Protein AF-A0A917SJB6-F1 (afdb_monomer_lite)

Sequence (257 aa):
MKVVDSTPQKMIYQAVCPAGSGGCHKLGPVQMNTLRRQLTTYVRSRSSSSTTAAYYILDDYVPGLATVLASAYNTIREADPHRATVCALALPVVQINADQTQVTGAITKFRRALRNYSPSWCNAVMIYAYARSSRTPETRGEYDWRMSTTLSKAVSALRARGWSPTRSPLIGVPQAFGYWPRLPSAGSPGPGQYRSAPTESELADQITAYCKAGAVSIVGYAWNDQSSGHVSELYNTEALRKGFTTGVRDCRTSYWG

pLDDT: mean 87.68, std 12.51, range [40.88, 98.44]

Radius of gyration: 18.44 Å; chains: 1; bounding box: 45×47×45 Å

Organism: NCBI:txid1716077

Secondary structure (DSSP, 8-state):
--EEE-HHHHHHHHHHS-TTSSS--PPPHHHHHHHHHHHHHHHHHHTT-TTEEEEE------TT-HHHHHHHHHHHHHH-SSSEEEEEEEEEEPBTT--HHHHHHHHHHHHHHHTT--GGG-SEEEEEEEEPPBSSPPPTT-B-TT-TTHHHHHHHHHHTTT--TTTS-EEEE-----EEEEPPPTT---PPEEEPPPPHHHHHHHHHHHHHTTEEEE---------SS----TT-SHHHHHHHHHHHHHHHHHT--

Foldseek 3Di:
DADADCVLQVLLCCLQAPPPPVGGHDDDPVSLVVSLVVLLVVLLVCLPPPRYQAYEHHEDLPPPCQVSLQSSLVSNCVNHVPHFYEYEFEAEFAFPPDDPVRLVVRLVRRLSSCVSDALVRGQAYEYAYFHDKDLDADDARRTPLLCVPNLVSSLVSCVVRVDDCVRYNYEYEYALFWPDFFDAAPPDDDGTITGDGHFLQSLLSNLLSCLVSRHQYYDYDFDDDPTDDPRVTGNPDPRSVNSNVNSVVCSVVPRND

Structure (mmCIF, N/CA/C/O backbone):
data_AF-A0A917SJB6-F1
#
_entry.id   AF-A0A917SJB6-F1
#
loop_
_atom_site.group_PDB
_atom_site.id
_atom_site.type_symbol
_atom_site.label_atom_id
_atom_site.label_alt_id
_atom_site.label_comp_id
_atom_site.label_asym_id
_atom_site.label_entity_id
_atom_site.label_seq_id
_atom_site.pdbx_PDB_ins_code
_atom_site.Cartn_x
_atom_site.Cartn_y
_atom_site.Cartn_z
_atom_site.occupancy
_atom_site.B_iso_or_equiv
_atom_site.auth_seq_id
_atom_site.auth_comp_id
_atom_site.auth_asym_id
_atom_site.auth_atom_id
_atom_site.pdbx_PDB_model_num
ATOM 1 N N . MET A 1 1 ? -19.734 0.225 -4.728 1.00 71.88 1 MET A N 1
ATOM 2 C CA . MET A 1 1 ? -18.270 0.051 -4.576 1.00 71.88 1 MET A CA 1
ATOM 3 C C . MET A 1 1 ? -17.886 0.380 -3.139 1.00 71.88 1 MET A C 1
ATOM 5 O O . MET A 1 1 ? -18.392 1.367 -2.618 1.00 71.88 1 MET A O 1
ATOM 9 N N . LYS A 1 2 ? -17.069 -0.455 -2.489 1.00 85.56 2 LYS A N 1
ATOM 10 C CA . LYS A 1 2 ? -16.516 -0.178 -1.153 1.00 85.56 2 LYS A CA 1
ATOM 11 C C . LYS A 1 2 ? -15.119 0.435 -1.305 1.00 85.56 2 LYS A C 1
ATOM 13 O O . LYS A 1 2 ? -14.421 0.075 -2.249 1.00 85.56 2 LYS A O 1
ATOM 18 N N . VAL A 1 3 ? -14.715 1.326 -0.402 1.00 86.94 3 VAL A N 1
ATOM 19 C CA . VAL A 1 3 ? -13.409 2.006 -0.444 1.00 86.94 3 VAL A CA 1
ATOM 20 C C . VAL A 1 3 ? -12.648 1.859 0.870 1.00 86.94 3 VAL A C 1
ATOM 22 O O . VAL A 1 3 ? -13.251 1.788 1.944 1.00 86.94 3 VAL A O 1
ATOM 25 N N . VAL A 1 4 ? -11.320 1.849 0.779 1.00 89.62 4 VAL A N 1
ATOM 26 C CA . VAL A 1 4 ? -10.434 2.110 1.918 1.00 89.62 4 VAL A CA 1
ATOM 27 C C . VAL A 1 4 ? -10.211 3.622 1.964 1.00 89.62 4 VAL A C 1
ATOM 29 O O . VAL A 1 4 ? -9.617 4.188 1.049 1.00 89.62 4 VAL A O 1
ATOM 32 N N . ASP A 1 5 ? -10.746 4.291 2.983 1.00 91.25 5 ASP A N 1
ATOM 33 C CA . ASP A 1 5 ? -10.719 5.752 3.078 1.00 91.25 5 ASP A CA 1
ATOM 34 C C . ASP A 1 5 ? -9.344 6.236 3.559 1.00 91.25 5 ASP A C 1
ATOM 36 O O . ASP A 1 5 ? -8.926 5.939 4.681 1.00 91.25 5 ASP A O 1
ATOM 40 N N . SER A 1 6 ? -8.646 6.981 2.698 1.00 90.50 6 SER A N 1
ATOM 41 C CA . SER A 1 6 ? -7.321 7.559 2.952 1.00 90.50 6 SER A CA 1
ATOM 42 C C . SER A 1 6 ? -7.360 8.938 3.609 1.00 90.50 6 SER A C 1
ATOM 44 O O . SER A 1 6 ? -6.316 9.532 3.866 1.00 90.50 6 SER A O 1
ATOM 46 N N . THR A 1 7 ? -8.538 9.479 3.913 1.00 92.06 7 THR A N 1
ATOM 47 C CA . THR A 1 7 ? -8.646 10.803 4.533 1.00 92.06 7 THR A CA 1
ATOM 48 C C . THR A 1 7 ? -7.992 10.860 5.920 1.00 92.06 7 THR A C 1
ATOM 50 O O . THR A 1 7 ? -7.239 11.808 6.149 1.00 92.06 7 THR A O 1
ATOM 53 N N . PRO A 1 8 ? -8.139 9.858 6.817 1.00 93.94 8 PRO A N 1
ATOM 54 C CA . PRO A 1 8 ? -7.384 9.829 8.072 1.00 93.94 8 PRO A CA 1
ATOM 55 C C . PRO A 1 8 ? -5.867 9.878 7.855 1.00 93.94 8 PRO A C 1
ATOM 57 O O . PRO A 1 8 ? -5.184 10.651 8.525 1.00 93.94 8 PRO A O 1
ATOM 60 N N . GLN A 1 9 ? -5.347 9.134 6.872 1.00 91.44 9 GLN A N 1
ATOM 61 C CA . GLN A 1 9 ? -3.940 9.204 6.468 1.00 91.44 9 GLN A CA 1
ATOM 62 C C . GLN A 1 9 ? -3.531 10.629 6.078 1.00 91.44 9 GLN A C 1
ATOM 64 O O . GLN A 1 9 ? -2.514 11.119 6.570 1.00 91.44 9 GLN A O 1
ATOM 69 N N . LYS A 1 10 ? -4.320 11.317 5.245 1.00 90.06 10 LYS A N 1
ATOM 70 C CA . LYS A 1 10 ? -4.031 12.702 4.836 1.00 90.06 10 LYS A CA 1
ATOM 71 C C . LYS A 1 10 ? -3.998 13.652 6.029 1.00 90.06 10 LYS A C 1
ATOM 73 O O . LYS A 1 10 ? -3.105 14.488 6.106 1.00 90.06 10 LYS A O 1
ATOM 78 N N . MET A 1 11 ? -4.924 13.500 6.974 1.00 93.75 11 MET A N 1
ATOM 79 C CA . MET A 1 11 ? -4.984 14.326 8.186 1.00 93.75 11 MET A CA 1
ATOM 80 C C . MET A 1 11 ? -3.757 14.111 9.080 1.00 93.75 11 MET A C 1
ATOM 82 O O . MET A 1 11 ? -3.160 15.075 9.557 1.00 93.75 11 MET A O 1
ATOM 86 N N . ILE A 1 12 ? -3.339 12.855 9.266 1.00 92.56 12 ILE A N 1
ATOM 87 C CA . ILE A 1 12 ? -2.126 12.512 10.024 1.00 92.56 12 ILE A CA 1
ATOM 88 C C . ILE A 1 12 ? -0.888 13.090 9.331 1.00 92.56 12 ILE A C 1
ATOM 90 O O . ILE A 1 12 ? -0.051 13.711 9.986 1.00 92.56 12 ILE A O 1
ATOM 94 N N . TYR A 1 13 ? -0.790 12.935 8.007 1.00 89.94 13 TYR A N 1
ATOM 95 C CA . TYR A 1 13 ? 0.316 13.479 7.225 1.00 89.94 13 TYR A CA 1
ATOM 96 C C . TYR A 1 13 ? 0.374 15.007 7.310 1.00 89.94 13 TYR A C 1
ATOM 98 O O . TYR A 1 13 ? 1.435 15.553 7.573 1.00 89.94 13 TYR A O 1
ATOM 106 N N . GLN A 1 14 ? -0.753 15.706 7.163 1.00 91.25 14 GLN A N 1
ATOM 107 C CA . GLN A 1 14 ? -0.817 17.168 7.274 1.00 91.25 14 GLN A CA 1
ATOM 108 C C . GLN A 1 14 ? -0.441 17.675 8.667 1.00 91.25 14 GLN A C 1
ATOM 110 O O . GLN A 1 14 ? 0.190 18.722 8.781 1.00 91.25 14 GLN A O 1
ATOM 115 N N . ALA A 1 15 ? -0.800 16.943 9.724 1.00 92.38 15 ALA A N 1
ATOM 116 C CA . ALA A 1 15 ? -0.396 17.303 11.077 1.00 92.38 15 ALA A CA 1
ATOM 117 C C . ALA A 1 15 ? 1.126 17.188 11.253 1.00 92.38 15 ALA A C 1
ATOM 119 O O . ALA A 1 15 ? 1.751 18.078 11.825 1.00 92.38 15 ALA A O 1
ATOM 120 N N . VAL A 1 16 ? 1.721 16.097 10.762 1.00 91.75 16 VAL A N 1
ATOM 121 C CA . VAL A 1 16 ? 3.145 15.779 10.963 1.00 91.75 16 VAL A CA 1
ATOM 122 C C . VAL A 1 16 ? 4.055 16.515 9.978 1.00 91.75 16 VAL A C 1
ATOM 124 O O . VAL A 1 16 ? 5.166 16.897 10.333 1.00 91.75 16 VAL A O 1
ATOM 127 N N . CYS A 1 17 ? 3.595 16.735 8.753 1.00 90.19 17 CYS A N 1
ATOM 128 C CA . CYS A 1 17 ? 4.320 17.348 7.643 1.00 90.19 17 CYS A CA 1
ATOM 129 C C . CYS A 1 17 ? 3.491 18.501 7.040 1.00 90.19 17 CYS A C 1
ATOM 131 O O . CYS A 1 17 ? 3.069 18.411 5.881 1.00 90.19 17 CYS A O 1
ATOM 133 N N . PRO A 1 18 ? 3.191 19.565 7.806 1.00 87.62 18 PRO A N 1
ATOM 134 C CA . PRO A 1 18 ? 2.384 20.665 7.303 1.00 87.62 18 PRO A CA 1
ATOM 135 C C . PRO A 1 18 ? 3.080 21.373 6.139 1.00 87.62 18 PRO A C 1
ATOM 137 O O . PRO A 1 18 ? 4.306 21.468 6.065 1.00 87.62 18 PRO A O 1
ATOM 140 N N . ALA A 1 19 ? 2.284 21.886 5.204 1.00 82.62 19 ALA A N 1
ATOM 141 C CA . ALA A 1 19 ? 2.816 22.631 4.072 1.00 82.62 19 ALA A CA 1
ATOM 142 C C . ALA A 1 19 ? 3.619 23.850 4.564 1.00 82.62 19 ALA A C 1
ATOM 144 O O . ALA A 1 19 ? 3.167 24.590 5.435 1.00 82.62 19 ALA A O 1
ATOM 145 N N . GLY A 1 20 ? 4.815 24.048 4.004 1.00 79.88 20 GLY A N 1
ATOM 146 C CA . GLY A 1 20 ? 5.673 25.192 4.323 1.00 79.88 20 GLY A CA 1
ATOM 147 C C . GLY A 1 20 ? 6.539 25.059 5.584 1.00 79.88 20 GLY A C 1
ATOM 148 O O . GLY A 1 20 ? 7.324 25.962 5.846 1.00 79.88 20 GLY A O 1
ATOM 149 N N . SER A 1 21 ? 6.483 23.954 6.342 1.00 75.75 21 SER A N 1
ATOM 150 C CA . SER A 1 21 ? 7.265 23.804 7.589 1.00 75.75 21 SER A CA 1
ATOM 151 C C . SER A 1 21 ? 8.724 23.368 7.413 1.00 75.75 21 SER A C 1
ATOM 153 O O . SER A 1 21 ? 9.387 23.052 8.397 1.00 75.75 21 SER A O 1
ATOM 155 N N . GLY A 1 22 ? 9.232 23.274 6.181 1.00 78.44 22 GLY A N 1
ATOM 156 C CA . GLY A 1 22 ? 10.598 22.802 5.903 1.00 78.44 22 GLY A CA 1
ATOM 157 C C . GLY A 1 22 ? 10.843 21.311 6.188 1.00 78.44 22 GLY A C 1
ATOM 158 O O . GLY A 1 22 ? 11.949 20.824 5.969 1.00 78.44 22 GLY A O 1
ATOM 159 N N . GLY A 1 23 ? 9.830 20.565 6.644 1.00 84.56 23 GLY A N 1
ATOM 160 C CA . GLY A 1 23 ? 9.932 19.133 6.909 1.00 84.56 23 GLY A CA 1
ATOM 161 C C . GLY A 1 23 ? 8.888 18.606 7.891 1.00 84.56 23 GLY A C 1
ATOM 162 O O . GLY A 1 23 ? 8.060 19.343 8.429 1.00 84.56 23 GLY A O 1
ATOM 163 N N . CYS A 1 24 ? 8.943 17.297 8.120 1.00 88.19 24 CYS A N 1
ATOM 164 C CA . CYS A 1 24 ? 8.081 16.610 9.071 1.00 88.19 24 CYS A CA 1
ATOM 165 C C . CYS A 1 24 ? 8.621 16.716 10.505 1.00 88.19 24 CYS A C 1
ATOM 167 O O . CYS A 1 24 ? 9.833 16.687 10.715 1.00 88.19 24 CYS A O 1
ATOM 169 N N . HIS A 1 25 ? 7.736 16.779 11.500 1.00 88.69 25 HIS A N 1
ATOM 170 C CA . HIS A 1 25 ? 8.099 16.983 12.902 1.00 88.69 25 HIS A CA 1
ATOM 171 C C . HIS A 1 25 ? 7.234 16.153 13.861 1.00 88.69 25 HIS A C 1
ATOM 173 O O . HIS A 1 25 ? 6.146 15.690 13.528 1.00 88.69 25 HIS A O 1
ATOM 179 N N . LYS A 1 26 ? 7.725 15.948 15.087 1.00 89.06 26 LYS A N 1
ATOM 180 C CA . LYS A 1 26 ? 6.931 15.308 16.144 1.00 89.06 26 LYS A CA 1
ATOM 181 C C . LYS A 1 26 ? 5.828 16.258 16.609 1.00 89.06 26 LYS A C 1
ATOM 183 O O . LYS A 1 26 ? 6.093 17.437 16.814 1.00 89.06 26 LYS A O 1
ATOM 188 N N . LEU A 1 27 ? 4.630 15.728 16.843 1.00 91.31 27 LEU A N 1
ATOM 189 C CA . LEU A 1 27 ? 3.509 16.516 17.354 1.00 91.31 27 LEU A CA 1
ATOM 190 C C . LEU A 1 27 ? 3.652 16.764 18.858 1.00 91.31 27 LEU A C 1
ATOM 192 O O . LEU A 1 27 ? 3.793 15.817 19.634 1.00 91.31 27 LEU A O 1
ATOM 196 N N . GLY A 1 28 ? 3.551 18.026 19.272 1.00 92.75 28 GLY A N 1
ATOM 197 C CA . GLY A 1 28 ? 3.360 18.393 20.674 1.00 92.75 28 GLY A CA 1
ATOM 198 C C . GLY A 1 28 ? 1.939 18.076 21.174 1.00 92.75 28 GLY A C 1
ATOM 199 O O . GLY A 1 28 ? 1.049 17.769 20.372 1.00 92.75 28 GLY A O 1
ATOM 200 N N . PRO A 1 29 ? 1.670 18.197 22.489 1.00 95.06 29 PRO A N 1
ATOM 201 C CA . PRO A 1 29 ? 0.370 17.846 23.076 1.00 95.06 29 PRO A CA 1
ATOM 202 C C . PRO A 1 29 ? -0.830 18.568 22.439 1.00 95.06 29 PRO A C 1
ATOM 204 O O . PRO A 1 29 ? -1.857 17.949 22.161 1.00 95.06 29 PRO A O 1
ATOM 207 N N . VAL A 1 30 ? -0.695 19.866 22.141 1.00 96.69 30 VAL A N 1
ATOM 208 C CA . VAL A 1 30 ? -1.762 20.676 21.519 1.00 96.69 30 VAL A CA 1
ATOM 209 C C . VAL A 1 30 ? -2.072 20.207 20.092 1.00 96.69 30 VAL A C 1
ATOM 211 O O . VAL A 1 30 ? -3.241 20.073 19.716 1.00 96.69 30 VAL A O 1
ATOM 214 N N . GLN A 1 31 ? -1.036 19.913 19.301 1.00 95.50 31 GLN A N 1
ATOM 215 C CA . GLN A 1 31 ? -1.182 19.407 17.933 1.00 95.50 31 GLN A CA 1
ATOM 216 C C . GLN A 1 31 ? -1.795 18.004 17.935 1.00 95.50 31 GLN A C 1
ATOM 218 O O . GLN A 1 31 ? -2.707 17.735 17.156 1.00 95.50 31 GLN A O 1
ATOM 223 N N . MET A 1 32 ? -1.367 17.139 18.861 1.00 96.06 32 MET A N 1
ATOM 224 C CA . MET A 1 32 ? -1.943 15.806 19.032 1.00 96.06 32 MET A CA 1
ATOM 225 C C . MET A 1 32 ? -3.436 15.878 19.378 1.00 96.06 32 MET A C 1
ATOM 227 O O . MET A 1 32 ? -4.248 15.206 18.748 1.00 96.06 32 MET A O 1
ATOM 231 N N . ASN A 1 33 ? -3.831 16.733 20.326 1.00 97.44 33 ASN A N 1
ATOM 232 C CA . ASN A 1 33 ? -5.242 16.917 20.683 1.00 97.44 33 ASN A CA 1
ATOM 233 C C . ASN A 1 33 ? -6.074 17.464 19.518 1.00 97.44 33 ASN A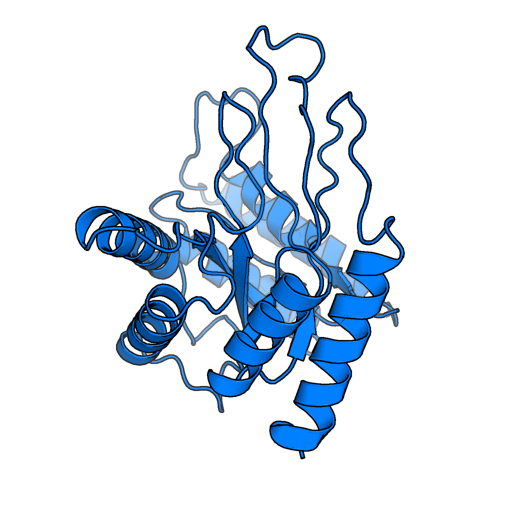 C 1
ATOM 235 O O . ASN A 1 33 ? -7.226 17.069 19.331 1.00 97.44 33 ASN A O 1
ATOM 239 N N . THR A 1 34 ? -5.487 18.349 18.712 1.00 97.75 34 THR A N 1
ATOM 240 C CA . THR A 1 34 ? -6.131 18.866 17.501 1.00 97.75 34 THR A CA 1
ATOM 241 C C . THR A 1 34 ? -6.349 17.756 16.476 1.00 97.75 34 THR A C 1
ATOM 243 O O . THR A 1 34 ? -7.480 17.589 16.020 1.00 97.75 34 THR A O 1
ATOM 246 N N . LEU A 1 35 ? -5.323 16.948 16.190 1.00 96.81 35 LEU A N 1
ATOM 247 C CA . LEU A 1 35 ? -5.429 15.795 15.294 1.00 96.81 35 LEU A CA 1
ATOM 248 C C . LEU A 1 35 ? -6.500 14.808 15.776 1.00 96.81 35 LEU A C 1
ATOM 250 O O . LEU A 1 35 ? -7.352 14.402 14.989 1.00 96.81 35 LEU A O 1
ATOM 254 N N . ARG A 1 36 ? -6.513 14.467 17.072 1.00 98.06 36 ARG A N 1
ATOM 255 C CA . ARG A 1 36 ? -7.523 13.567 17.653 1.00 98.06 36 ARG A CA 1
ATOM 256 C C . ARG A 1 36 ? -8.938 14.102 17.451 1.00 98.06 36 ARG A C 1
ATOM 258 O O . ARG A 1 36 ? -9.791 13.383 16.945 1.00 98.06 36 ARG A O 1
ATOM 265 N N . ARG A 1 37 ? -9.189 15.375 17.778 1.00 98.44 37 ARG A N 1
ATOM 266 C CA . ARG A 1 37 ? -10.510 15.998 17.587 1.00 98.44 37 ARG A CA 1
ATOM 267 C C . ARG A 1 37 ? -10.941 15.962 16.122 1.00 98.44 37 ARG A C 1
ATOM 269 O O . ARG A 1 37 ? -12.080 15.606 15.836 1.00 98.44 37 ARG A O 1
ATOM 276 N N . GLN A 1 38 ? -10.039 16.307 15.205 1.00 98.31 38 GLN A N 1
ATOM 277 C CA . GLN A 1 38 ? -10.325 16.281 13.773 1.00 98.31 38 GLN A CA 1
ATOM 278 C C . GLN A 1 38 ? -10.658 14.860 13.296 1.00 98.31 38 GLN A C 1
ATOM 280 O O . GLN A 1 38 ? -11.675 14.675 12.627 1.00 98.31 38 GLN A O 1
ATOM 285 N N . LEU A 1 39 ? -9.855 13.859 13.676 1.00 98.00 39 LEU A N 1
ATOM 286 C CA . LEU A 1 39 ? -10.103 12.451 13.348 1.00 98.00 39 LEU A CA 1
ATOM 287 C C . LEU A 1 39 ? -11.450 11.974 13.896 1.00 98.00 39 LEU A C 1
ATOM 289 O O . LEU A 1 39 ? -12.227 11.391 13.145 1.00 98.00 39 LEU A O 1
ATOM 293 N N . THR A 1 40 ? -11.766 12.266 15.161 1.00 98.44 40 THR A N 1
ATOM 294 C CA . THR A 1 40 ? -13.055 11.903 15.767 1.00 98.44 40 THR A CA 1
ATOM 295 C C . THR A 1 40 ? -14.224 12.492 14.986 1.00 98.44 40 THR A C 1
ATOM 297 O O . THR A 1 40 ? -15.156 11.765 14.644 1.00 98.44 40 THR A O 1
ATOM 300 N N . THR A 1 41 ? -14.182 13.792 14.680 1.00 98.25 41 THR A N 1
ATOM 301 C CA . THR A 1 41 ? -15.238 14.458 13.905 1.00 98.25 41 THR A CA 1
ATOM 302 C C . THR A 1 41 ? -15.395 13.818 12.528 1.00 98.25 41 THR A C 1
ATOM 304 O O . THR A 1 41 ? -16.512 13.489 12.127 1.00 98.25 41 THR A O 1
ATOM 307 N N . TYR A 1 42 ? -14.284 13.584 11.823 1.00 97.62 42 TYR A N 1
ATOM 308 C CA . TYR A 1 42 ? -14.310 12.974 10.497 1.00 97.62 42 TYR A CA 1
ATOM 309 C C . TYR A 1 42 ? -14.893 11.556 10.527 1.00 97.62 42 TYR A C 1
ATOM 311 O O . TYR A 1 42 ? -15.851 11.264 9.811 1.00 97.62 42 TYR A O 1
ATOM 319 N N . VAL A 1 43 ? -14.361 10.684 11.385 1.00 97.12 43 VAL A N 1
ATOM 320 C CA . VAL A 1 43 ? -14.774 9.277 11.481 1.00 97.12 43 VAL A CA 1
ATOM 321 C C . VAL A 1 43 ? -16.248 9.171 11.864 1.00 97.12 43 VAL A C 1
ATOM 323 O O . VAL A 1 43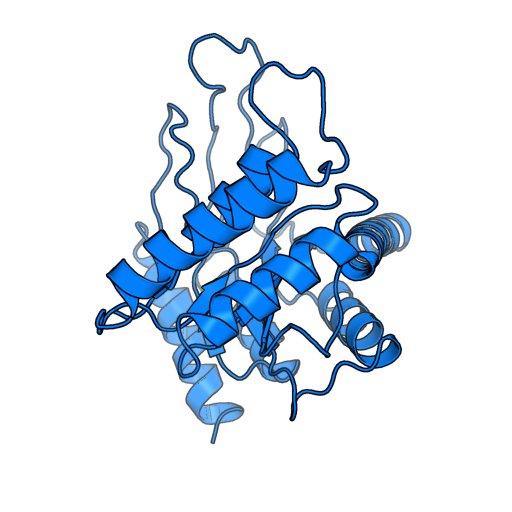 ? -16.989 8.444 11.206 1.00 97.12 43 VAL A O 1
ATOM 326 N N . ARG A 1 44 ? -16.722 9.968 12.832 1.00 96.56 44 ARG A N 1
ATOM 327 C CA . ARG A 1 44 ? -18.148 10.002 13.202 1.00 96.56 44 ARG A CA 1
ATOM 328 C C . ARG A 1 44 ? -19.043 10.436 12.046 1.00 96.56 44 ARG A C 1
ATOM 330 O O . ARG A 1 44 ? -20.088 9.832 11.842 1.00 96.56 44 ARG A O 1
ATOM 337 N N . SER A 1 45 ? -18.625 11.416 11.243 1.00 95.50 45 SER A N 1
ATOM 338 C CA . SER A 1 45 ? -19.395 11.835 10.059 1.00 95.50 45 SER A CA 1
ATOM 339 C C . SER A 1 45 ? -19.485 10.753 8.970 1.00 95.50 45 SER A C 1
ATOM 341 O O . SER A 1 45 ? -20.336 10.821 8.086 1.00 95.50 45 SER A O 1
ATOM 343 N N . ARG A 1 46 ? -18.607 9.742 9.026 1.00 94.75 46 ARG A N 1
ATOM 344 C CA . ARG A 1 46 ? -18.535 8.628 8.074 1.00 94.75 46 ARG A CA 1
ATOM 345 C C . ARG A 1 46 ? -18.994 7.297 8.662 1.00 94.75 46 ARG A C 1
ATOM 347 O O . ARG A 1 46 ? -19.065 6.324 7.913 1.00 94.75 46 ARG A O 1
ATOM 354 N N . SER A 1 47 ? -19.336 7.229 9.947 1.00 90.38 47 SER A N 1
ATOM 355 C CA . SER A 1 47 ? -19.636 5.960 10.618 1.00 90.38 47 SER A CA 1
ATOM 356 C C . SER A 1 47 ? -20.899 5.281 10.062 1.00 90.38 47 SER A C 1
ATOM 358 O O . SER A 1 47 ? -20.995 4.054 10.034 1.00 90.38 47 SER A O 1
ATOM 360 N N . SER A 1 48 ? -21.834 6.048 9.500 1.00 90.38 48 SER A N 1
ATOM 361 C CA . SER A 1 48 ? -23.016 5.532 8.795 1.00 90.38 48 SER A CA 1
ATOM 362 C C . SER A 1 48 ? -22.773 5.226 7.308 1.00 90.38 48 SER A C 1
ATOM 364 O O . SER A 1 48 ? -23.647 4.679 6.639 1.00 90.38 48 SER A O 1
ATOM 366 N N . SER A 1 49 ? -21.592 5.543 6.764 1.00 91.12 49 SER A N 1
ATOM 367 C CA . SER A 1 49 ? -21.298 5.396 5.335 1.00 91.12 49 SER A CA 1
ATOM 368 C C . SER A 1 49 ? -21.262 3.931 4.904 1.00 91.12 49 SER A C 1
ATOM 370 O O . SER A 1 49 ? -20.336 3.186 5.233 1.00 91.12 49 SER A O 1
ATOM 372 N N . SER A 1 50 ? -22.205 3.511 4.065 1.00 90.31 50 SER A N 1
ATOM 373 C CA . SER A 1 50 ? -22.180 2.165 3.489 1.00 90.31 50 SER A CA 1
ATOM 374 C C . SER A 1 50 ? -21.049 1.970 2.470 1.00 90.31 50 SER A C 1
ATOM 376 O O . SER A 1 50 ? -20.790 0.833 2.079 1.00 90.31 50 SER A O 1
ATOM 378 N N . THR A 1 51 ? -20.338 3.019 2.046 1.00 89.81 51 THR A N 1
ATOM 379 C CA . THR A 1 51 ? -19.256 2.913 1.053 1.00 89.81 51 THR A CA 1
ATOM 380 C C . THR A 1 51 ? -17.877 2.720 1.682 1.00 89.81 51 THR A C 1
ATOM 382 O O . THR A 1 51 ? -17.001 2.147 1.039 1.00 89.81 51 THR A O 1
ATOM 385 N N . THR A 1 52 ? -17.669 3.112 2.940 1.00 92.25 52 THR A N 1
ATOM 386 C CA . THR A 1 52 ? -16.365 2.979 3.611 1.00 92.25 52 THR A CA 1
ATOM 387 C C . THR A 1 52 ? -16.207 1.583 4.211 1.00 92.25 52 THR A C 1
ATOM 389 O O . THR A 1 52 ? -16.964 1.206 5.105 1.00 92.25 52 THR A O 1
ATOM 392 N N . ALA A 1 53 ? -15.223 0.818 3.732 1.00 92.12 53 ALA A N 1
ATOM 393 C CA . ALA A 1 53 ? -14.905 -0.525 4.226 1.00 92.12 53 ALA A CA 1
ATOM 394 C C . ALA A 1 53 ? -13.922 -0.493 5.407 1.00 92.12 53 ALA A C 1
ATOM 396 O O . ALA A 1 53 ? -14.040 -1.284 6.338 1.00 92.12 53 ALA A O 1
A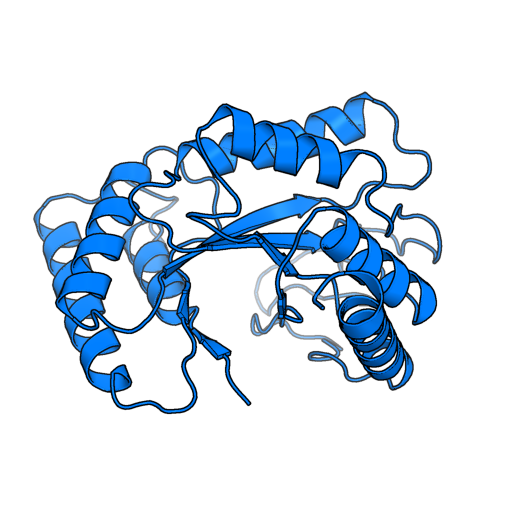TOM 397 N N . ALA A 1 54 ? -12.944 0.412 5.350 1.00 94.06 54 ALA A N 1
ATOM 398 C CA . ALA A 1 54 ? -11.882 0.539 6.339 1.00 94.06 54 ALA A CA 1
ATOM 399 C C . ALA A 1 54 ? -11.238 1.931 6.274 1.00 94.06 54 ALA A C 1
ATOM 401 O O . ALA A 1 54 ? -11.392 2.641 5.275 1.00 94.06 54 ALA A O 1
ATOM 402 N N . TYR A 1 55 ? -10.488 2.289 7.314 1.00 94.44 55 TYR A N 1
ATOM 403 C CA . TYR A 1 55 ? -9.699 3.517 7.385 1.00 94.44 55 TYR A CA 1
ATOM 404 C C . TYR A 1 55 ? -8.218 3.228 7.203 1.00 94.44 55 TYR A C 1
ATOM 406 O O . TYR A 1 55 ? -7.665 2.329 7.828 1.00 94.44 55 TYR A O 1
ATOM 414 N N . TYR A 1 56 ? -7.558 4.022 6.376 1.00 90.81 56 TYR A N 1
ATOM 415 C CA . TYR A 1 56 ? -6.126 3.941 6.147 1.00 90.81 56 TYR A CA 1
ATOM 416 C C . TYR A 1 56 ? -5.395 5.027 6.944 1.00 90.81 56 TYR A C 1
ATOM 418 O O . TYR A 1 56 ? -5.790 6.191 6.874 1.00 90.81 56 TYR A O 1
ATOM 426 N N . ILE A 1 57 ? -4.360 4.657 7.718 1.00 86.00 57 ILE A N 1
ATOM 427 C CA . ILE A 1 57 ? -3.742 5.570 8.700 1.00 86.00 57 ILE A CA 1
ATOM 428 C C . ILE A 1 57 ? -2.349 6.118 8.369 1.00 86.00 57 ILE A C 1
ATOM 430 O O . ILE A 1 57 ? -2.065 7.199 8.864 1.00 86.00 57 ILE A O 1
ATOM 434 N N . LEU A 1 58 ? -1.496 5.497 7.540 1.00 71.19 58 LEU A N 1
ATOM 435 C CA . LEU A 1 58 ? -0.377 6.224 6.899 1.00 71.19 58 LEU A CA 1
ATOM 436 C C . LEU A 1 58 ? 0.380 5.438 5.830 1.00 71.19 58 LEU A C 1
ATOM 438 O O . LEU A 1 58 ? 0.352 4.212 5.831 1.00 71.19 58 LEU A O 1
ATOM 442 N N . ASP A 1 59 ? 1.106 6.179 4.986 1.00 63.88 59 ASP A N 1
ATOM 443 C CA . ASP A 1 59 ? 1.950 5.685 3.904 1.00 63.88 59 ASP A CA 1
ATOM 444 C C . ASP A 1 59 ? 3.472 5.776 4.086 1.00 63.88 59 ASP A C 1
ATOM 446 O O . ASP A 1 59 ? 4.224 5.154 3.341 1.00 63.88 59 ASP A O 1
ATOM 450 N N . ASP A 1 60 ? 3.973 6.537 5.060 1.00 62.41 60 ASP A N 1
ATOM 451 C CA . ASP A 1 60 ? 5.317 7.100 4.897 1.00 62.41 60 ASP A CA 1
ATOM 452 C C . ASP A 1 60 ? 6.344 6.800 5.989 1.00 62.41 60 ASP A C 1
ATOM 454 O O . ASP A 1 60 ? 6.065 6.443 7.138 1.00 62.41 60 ASP A O 1
ATOM 458 N N . TYR A 1 61 ? 7.600 6.963 5.574 1.00 64.44 61 TYR A N 1
ATOM 459 C CA . TYR A 1 61 ? 8.815 6.618 6.307 1.00 64.44 61 TYR A CA 1
ATOM 460 C C . TYR A 1 61 ? 9.272 7.688 7.306 1.00 64.44 61 TYR A C 1
ATOM 462 O O . TYR A 1 61 ? 10.418 7.618 7.761 1.00 64.44 61 TYR A O 1
ATOM 470 N N . VAL A 1 62 ? 8.425 8.667 7.648 1.00 72.88 62 VAL A N 1
ATOM 471 C CA . VAL A 1 62 ? 8.792 9.726 8.599 1.00 72.88 62 VAL A CA 1
ATOM 472 C C . VAL A 1 62 ? 9.173 9.070 9.933 1.00 72.88 62 VAL A C 1
ATOM 474 O O . VAL A 1 62 ? 8.348 8.372 10.532 1.00 72.88 62 VAL A O 1
ATOM 477 N N . PRO A 1 63 ? 10.424 9.209 10.402 1.00 69.25 63 PRO A N 1
ATOM 478 C CA . PRO A 1 63 ? 10.839 8.577 11.647 1.00 69.25 63 PRO A CA 1
ATOM 479 C C . PRO A 1 63 ? 10.033 9.100 12.843 1.00 69.25 63 PRO A C 1
ATOM 481 O O . PRO A 1 63 ? 9.806 10.300 12.969 1.00 69.25 63 PRO A O 1
ATOM 484 N N . GLY A 1 64 ? 9.650 8.209 13.761 1.00 74.19 64 GLY A N 1
ATOM 485 C CA . GLY A 1 64 ? 9.029 8.597 15.036 1.00 74.19 64 GLY A CA 1
ATOM 486 C C . GLY A 1 64 ? 7.505 8.739 15.007 1.00 74.19 64 GLY A C 1
ATOM 487 O O . GLY A 1 64 ? 6.933 9.321 15.924 1.00 74.19 64 GLY A O 1
ATOM 488 N N . LEU A 1 65 ? 6.844 8.183 13.993 1.00 86.38 65 LEU A N 1
ATOM 489 C CA . LEU A 1 65 ? 5.389 8.241 13.850 1.00 86.38 65 LEU A CA 1
ATOM 490 C C . LEU A 1 65 ? 4.611 7.254 14.721 1.00 86.38 65 LEU A C 1
ATOM 492 O O . LEU A 1 65 ? 3.409 7.431 14.887 1.00 86.38 65 LEU A O 1
ATOM 496 N N . ALA A 1 66 ? 5.261 6.229 15.275 1.00 88.81 66 ALA A N 1
ATOM 497 C CA . ALA A 1 66 ? 4.578 5.134 15.967 1.00 88.81 66 ALA A CA 1
ATOM 498 C C . ALA A 1 66 ? 3.569 5.616 17.029 1.00 88.81 66 ALA A C 1
ATOM 500 O O . ALA A 1 66 ? 2.442 5.130 17.072 1.00 88.81 66 ALA A O 1
ATOM 501 N N . THR A 1 67 ? 3.928 6.624 17.831 1.00 90.06 67 THR A N 1
ATOM 502 C CA . THR A 1 67 ? 3.032 7.202 18.848 1.00 90.06 67 THR A CA 1
ATOM 503 C C . THR A 1 67 ? 1.835 7.932 18.234 1.00 90.06 67 THR A C 1
ATOM 505 O O . THR A 1 67 ? 0.715 7.794 18.724 1.00 90.06 67 THR A O 1
ATOM 508 N N . VAL A 1 68 ? 2.048 8.686 17.150 1.00 92.31 68 VAL A N 1
ATOM 509 C CA . VAL A 1 68 ? 0.973 9.389 16.425 1.00 92.31 68 VAL A CA 1
ATOM 510 C C . VAL A 1 68 ? -0.006 8.377 15.839 1.00 92.31 68 VAL A C 1
ATOM 512 O O . VAL A 1 68 ? -1.215 8.529 15.980 1.00 92.31 68 VAL A O 1
ATOM 515 N N . LEU A 1 69 ? 0.512 7.311 15.234 1.00 91.81 69 LEU A N 1
ATOM 516 C CA . LEU A 1 69 ? -0.303 6.292 14.588 1.00 91.81 69 LEU A CA 1
ATOM 517 C C . LEU A 1 69 ? -1.077 5.432 15.591 1.00 91.81 69 LEU A C 1
ATOM 519 O O . LEU A 1 69 ? -2.256 5.165 15.370 1.00 91.81 69 LEU A O 1
ATOM 523 N N . ALA A 1 70 ? -0.469 5.079 16.725 1.00 92.75 70 ALA A N 1
ATOM 524 C CA . ALA A 1 70 ? -1.179 4.426 17.822 1.00 92.75 70 ALA A CA 1
ATOM 525 C C . ALA A 1 70 ? -2.315 5.316 18.366 1.00 92.75 70 ALA A C 1
ATOM 527 O O . ALA A 1 70 ? -3.425 4.837 18.600 1.00 92.75 70 ALA A O 1
ATOM 528 N N . SER A 1 71 ? -2.075 6.627 18.511 1.00 94.56 71 SER A N 1
ATOM 529 C CA . SER A 1 71 ? -3.111 7.577 18.937 1.00 94.56 71 SER A CA 1
ATOM 530 C C . SER A 1 71 ? -4.237 7.713 17.908 1.00 94.56 71 SER A C 1
ATOM 532 O O . SER A 1 71 ? -5.412 7.722 18.285 1.00 94.56 71 SER A O 1
ATOM 534 N N . ALA A 1 72 ? -3.899 7.768 16.618 1.00 94.56 72 ALA A N 1
ATOM 535 C CA . ALA A 1 72 ? -4.875 7.809 15.538 1.00 94.56 72 ALA A CA 1
ATOM 536 C C . ALA A 1 72 ? -5.728 6.536 15.495 1.00 94.56 72 ALA A C 1
ATOM 538 O O . ALA A 1 72 ? -6.949 6.635 15.414 1.00 94.56 72 ALA A O 1
ATOM 539 N N . TYR A 1 73 ? -5.109 5.358 15.622 1.00 95.12 73 TYR A N 1
ATOM 540 C CA . TYR A 1 73 ? -5.825 4.088 15.728 1.00 95.12 73 TYR A CA 1
ATOM 541 C C . TYR A 1 73 ? -6.826 4.105 16.885 1.00 95.12 73 TYR A C 1
ATOM 543 O O . TYR A 1 73 ? -8.008 3.873 16.648 1.00 95.12 73 TYR A O 1
ATOM 551 N N . ASN A 1 74 ? -6.392 4.441 18.105 1.00 96.00 74 ASN A N 1
ATOM 552 C CA . ASN A 1 74 ? -7.288 4.481 19.267 1.00 96.00 74 ASN A CA 1
ATOM 553 C C . ASN A 1 74 ? -8.453 5.452 19.041 1.00 96.00 74 ASN A C 1
ATOM 555 O O . ASN A 1 74 ? -9.604 5.102 19.274 1.00 96.00 74 ASN A O 1
ATOM 559 N N . THR A 1 75 ? -8.167 6.631 18.486 1.00 96.94 75 THR A N 1
ATOM 560 C CA . THR A 1 75 ? -9.187 7.642 18.173 1.00 96.94 75 THR A CA 1
ATOM 561 C C . THR A 1 75 ? -10.207 7.134 17.148 1.00 96.94 75 THR A C 1
ATOM 563 O O . THR A 1 75 ? -11.408 7.332 17.320 1.00 96.94 75 THR A O 1
ATOM 566 N N . ILE A 1 76 ? -9.753 6.447 16.093 1.00 96.31 76 ILE A N 1
ATOM 567 C CA . ILE A 1 76 ? -10.637 5.837 15.090 1.00 96.31 76 ILE A CA 1
ATOM 568 C C . ILE A 1 76 ? -11.487 4.738 15.730 1.00 96.31 76 ILE A C 1
ATOM 570 O O . ILE A 1 76 ? -12.692 4.714 15.514 1.00 96.31 76 ILE A O 1
ATOM 574 N N . ARG A 1 77 ? -10.893 3.860 16.546 1.00 95.38 77 ARG A N 1
ATOM 575 C CA . ARG A 1 77 ? -11.605 2.759 17.213 1.00 95.38 77 ARG A CA 1
ATOM 576 C C . ARG A 1 77 ? -12.646 3.244 18.220 1.00 95.38 77 ARG A C 1
ATOM 578 O O . ARG A 1 77 ? -13.703 2.632 18.321 1.00 95.38 77 ARG A O 1
ATOM 585 N N . GLU A 1 78 ? -12.364 4.334 18.931 1.00 96.38 78 GLU A N 1
ATOM 586 C CA . GLU A 1 78 ? -13.320 5.004 19.822 1.00 96.38 78 GLU A CA 1
ATOM 587 C C . GLU A 1 78 ? -14.481 5.642 19.042 1.00 96.38 78 GLU A C 1
ATOM 589 O O . GLU A 1 78 ? -15.621 5.640 19.504 1.00 96.38 78 GLU A O 1
ATOM 594 N N . ALA A 1 79 ? -14.208 6.207 17.862 1.00 97.19 79 ALA A N 1
ATOM 595 C CA . ALA A 1 79 ? -15.209 6.889 17.043 1.00 97.19 79 ALA A CA 1
ATOM 596 C C . ALA A 1 79 ? -16.043 5.938 16.162 1.00 97.19 79 ALA A C 1
ATOM 598 O O . ALA A 1 79 ? -17.197 6.247 15.861 1.00 97.19 79 ALA A O 1
ATOM 599 N N . ASP A 1 80 ? -15.466 4.812 15.748 1.00 96.62 80 ASP A N 1
ATOM 600 C CA . ASP A 1 80 ? -16.083 3.778 14.923 1.00 96.62 80 ASP A CA 1
ATOM 601 C C . ASP A 1 80 ? -15.479 2.396 15.247 1.00 96.62 80 ASP A C 1
ATOM 603 O O . ASP A 1 80 ? -14.500 1.956 14.628 1.00 96.62 80 ASP A O 1
ATOM 607 N N . PRO A 1 81 ? -16.067 1.669 16.213 1.00 94.12 81 PRO A N 1
ATOM 608 C CA . PRO A 1 81 ? -15.576 0.356 16.611 1.00 94.12 81 PRO A CA 1
ATOM 609 C C . PRO A 1 81 ? -15.868 -0.740 15.574 1.00 94.12 81 PRO A C 1
ATOM 611 O O . PRO A 1 81 ? -15.400 -1.869 15.738 1.00 94.12 81 PRO A O 1
ATOM 614 N N . HIS A 1 82 ? -16.595 -0.464 14.491 1.00 92.81 82 HIS A N 1
ATOM 615 C CA . HIS A 1 82 ? -16.965 -1.491 13.515 1.00 92.81 82 HIS A CA 1
ATOM 616 C C . HIS A 1 82 ? -16.040 -1.519 12.301 1.00 92.81 82 HIS A C 1
ATOM 618 O O . HIS A 1 82 ? -15.835 -2.586 11.723 1.00 92.81 82 HIS A O 1
ATOM 624 N N . ARG A 1 83 ? -15.437 -0.386 11.922 1.00 93.44 83 ARG A N 1
ATOM 625 C CA . ARG A 1 83 ? -14.507 -0.348 10.785 1.00 93.44 83 ARG A CA 1
ATOM 626 C C . ARG A 1 83 ? -13.077 -0.682 11.189 1.00 93.44 83 ARG A C 1
ATOM 628 O O . ARG A 1 83 ? -12.567 -0.271 12.232 1.00 93.44 83 ARG A O 1
ATOM 635 N N . ALA A 1 84 ? -12.432 -1.451 10.319 1.00 93.44 84 ALA A N 1
ATOM 636 C CA . ALA A 1 84 ? -11.037 -1.829 10.453 1.00 93.44 84 ALA A CA 1
ATOM 637 C C . ALA A 1 84 ? -10.112 -0.650 10.129 1.00 93.44 84 ALA A C 1
ATOM 639 O O . ALA A 1 84 ? -10.410 0.179 9.266 1.00 93.44 84 ALA A O 1
ATOM 640 N N . THR A 1 85 ? -8.948 -0.638 10.768 1.00 94.00 85 THR A N 1
ATOM 641 C CA . THR A 1 85 ? -7.822 0.220 10.408 1.00 94.00 85 THR A CA 1
ATOM 642 C C . THR A 1 85 ? -6.796 -0.576 9.601 1.00 94.00 85 THR A C 1
ATOM 644 O O . THR A 1 85 ? -6.391 -1.671 9.997 1.00 94.00 85 THR A O 1
ATOM 647 N N . VAL A 1 86 ? -6.355 -0.020 8.476 1.00 94.19 86 VAL A N 1
ATOM 648 C CA . VAL A 1 86 ? -5.401 -0.620 7.539 1.00 94.19 86 VAL A CA 1
ATOM 649 C C . VAL A 1 86 ? -4.075 0.127 7.612 1.00 94.19 86 VAL A C 1
ATOM 651 O O . VAL A 1 86 ? -4.034 1.357 7.532 1.00 94.19 86 VAL A O 1
ATOM 654 N N . CYS A 1 87 ? -2.985 -0.627 7.710 1.00 92.00 87 CYS A N 1
ATOM 655 C CA . CYS A 1 87 ? -1.624 -0.103 7.651 1.00 92.00 87 CYS A CA 1
ATOM 656 C C . CYS A 1 87 ? -1.011 -0.471 6.306 1.00 92.00 87 CYS A C 1
ATOM 658 O O . CYS A 1 87 ? -0.876 -1.658 6.003 1.00 92.00 87 CYS A O 1
ATOM 660 N N . ALA A 1 88 ? -0.688 0.535 5.491 1.00 90.12 88 ALA A N 1
ATOM 661 C CA . ALA A 1 88 ? -0.174 0.313 4.146 1.00 90.12 88 ALA A CA 1
ATOM 662 C C . ALA A 1 88 ? 1.336 0.511 4.066 1.00 90.12 88 ALA A C 1
ATOM 664 O O . ALA A 1 88 ? 1.902 1.374 4.734 1.00 90.12 88 ALA A O 1
ATOM 665 N N . LEU A 1 89 ? 1.984 -0.317 3.255 1.00 91.44 89 LEU A N 1
ATOM 666 C CA . LEU A 1 89 ? 3.430 -0.375 3.120 1.00 91.44 89 LEU A CA 1
ATOM 667 C C . LEU A 1 89 ? 3.810 -0.452 1.641 1.00 91.44 89 LEU A C 1
ATOM 669 O O . LEU A 1 89 ? 3.418 -1.394 0.946 1.00 91.44 89 LEU A O 1
ATOM 673 N N . ALA A 1 90 ? 4.626 0.504 1.194 1.00 91.12 90 ALA A N 1
ATOM 674 C CA . ALA A 1 90 ? 5.210 0.499 -0.142 1.00 91.12 90 ALA A CA 1
ATOM 675 C C . ALA A 1 90 ? 6.160 -0.677 -0.318 1.00 91.12 90 ALA A C 1
ATOM 677 O O . ALA A 1 90 ? 7.093 -0.861 0.473 1.00 91.12 90 ALA A O 1
ATOM 678 N N . LEU A 1 91 ? 6.011 -1.388 -1.429 1.00 93.75 91 LEU A N 1
ATOM 679 C CA . LEU A 1 91 ? 6.979 -2.371 -1.887 1.00 93.75 91 LEU A CA 1
ATOM 680 C C . LEU A 1 91 ? 7.385 -2.069 -3.334 1.00 93.75 91 LEU A C 1
ATOM 682 O O . LEU A 1 91 ? 6.594 -2.276 -4.247 1.00 93.75 91 LEU A O 1
ATOM 686 N N . PRO A 1 92 ? 8.614 -1.599 -3.590 1.00 92.25 92 PRO A N 1
ATOM 687 C CA . PRO A 1 92 ? 9.072 -1.427 -4.962 1.00 92.25 92 PRO A CA 1
ATOM 688 C C . PRO A 1 92 ? 9.038 -2.755 -5.732 1.00 92.25 92 PRO A C 1
ATOM 690 O O . PRO A 1 92 ? 9.598 -3.754 -5.269 1.00 92.25 92 PRO A O 1
ATOM 693 N N . VAL A 1 93 ? 8.424 -2.747 -6.914 1.00 93.81 93 VAL A N 1
ATOM 694 C CA . VAL A 1 93 ? 8.610 -3.797 -7.921 1.00 93.81 93 VAL A CA 1
ATOM 695 C C . VAL A 1 93 ? 9.982 -3.563 -8.542 1.00 93.81 93 VAL A C 1
ATOM 697 O O . VAL A 1 93 ? 10.291 -2.461 -9.000 1.00 93.81 93 VAL A O 1
ATOM 700 N N . VAL A 1 94 ? 10.837 -4.578 -8.474 1.00 94.75 94 VAL A N 1
ATOM 701 C CA . VAL A 1 94 ? 12.205 -4.520 -8.999 1.00 94.75 94 VAL A CA 1
ATOM 702 C C . VAL A 1 94 ? 12.238 -5.014 -10.440 1.00 94.75 94 VAL A C 1
ATOM 704 O O . VAL A 1 94 ? 11.294 -5.655 -10.903 1.00 94.75 94 VAL A O 1
ATOM 707 N N . GLN A 1 95 ? 13.319 -4.706 -11.151 1.00 93.06 95 GLN A N 1
ATOM 708 C CA . GLN A 1 95 ? 13.515 -5.218 -12.503 1.00 93.06 95 GLN A CA 1
ATOM 709 C C . GLN A 1 95 ? 13.659 -6.750 -12.507 1.00 93.06 95 GLN A C 1
ATOM 711 O O . GLN A 1 95 ? 14.085 -7.337 -11.512 1.00 93.06 95 GLN A O 1
ATOM 716 N N . ILE A 1 96 ? 13.319 -7.405 -13.618 1.00 92.75 96 ILE A N 1
ATOM 717 C CA . ILE A 1 96 ? 13.388 -8.870 -13.753 1.00 92.75 96 ILE A CA 1
ATOM 718 C C . ILE A 1 96 ? 14.815 -9.412 -13.584 1.00 92.75 96 ILE A C 1
ATOM 720 O O . ILE A 1 96 ? 15.019 -10.498 -13.052 1.00 92.75 96 ILE A O 1
ATOM 724 N N . ASN A 1 97 ? 15.808 -8.617 -13.979 1.00 91.19 97 ASN A N 1
ATOM 725 C CA . ASN A 1 97 ? 17.237 -8.882 -13.831 1.00 91.19 97 ASN A CA 1
ATOM 726 C C . ASN A 1 97 ? 17.858 -8.108 -12.654 1.00 91.19 97 ASN A C 1
ATOM 728 O O . ASN A 1 97 ? 19.067 -7.870 -12.643 1.00 91.19 97 ASN A O 1
ATOM 732 N N . ALA A 1 98 ? 17.045 -7.677 -11.685 1.00 91.38 98 ALA A N 1
ATOM 733 C CA . ALA A 1 98 ? 17.536 -6.956 -10.524 1.00 91.38 98 ALA A CA 1
ATOM 734 C C . ALA A 1 98 ? 18.555 -7.796 -9.749 1.00 91.38 98 ALA A C 1
ATOM 736 O O . ALA A 1 98 ? 18.286 -8.925 -9.335 1.00 91.38 98 ALA A O 1
ATOM 737 N N . ASP A 1 99 ? 19.719 -7.205 -9.505 1.00 93.12 99 ASP A N 1
ATOM 738 C CA . ASP A 1 99 ? 20.721 -7.798 -8.635 1.00 93.12 99 ASP A CA 1
ATOM 739 C C . ASP A 1 99 ? 20.267 -7.807 -7.159 1.00 93.12 99 ASP A C 1
ATOM 741 O O . ASP A 1 99 ? 19.269 -7.200 -6.739 1.00 93.12 99 ASP A O 1
ATOM 745 N N . GLN A 1 100 ? 21.049 -8.489 -6.323 1.00 94.44 100 GLN A N 1
ATOM 746 C CA . GLN A 1 100 ? 20.786 -8.576 -4.891 1.00 94.44 100 GLN A CA 1
ATOM 747 C C . GLN A 1 100 ? 20.815 -7.201 -4.193 1.00 94.44 100 GLN A C 1
ATOM 749 O O . GLN A 1 100 ? 20.132 -7.027 -3.177 1.00 94.44 100 GLN A O 1
ATOM 754 N N . THR A 1 101 ? 21.555 -6.217 -4.713 1.00 95.81 101 THR A N 1
ATOM 755 C CA . THR A 1 101 ? 21.624 -4.854 -4.163 1.00 95.81 101 THR A CA 1
ATOM 756 C C . THR A 1 101 ? 20.287 -4.141 -4.330 1.00 95.81 101 THR A C 1
ATOM 758 O O . THR A 1 101 ? 19.762 -3.579 -3.366 1.00 95.81 101 THR A O 1
ATOM 761 N N . GLN A 1 102 ? 19.680 -4.223 -5.513 1.00 93.44 102 GLN A N 1
ATOM 762 C CA . GLN A 1 102 ? 18.369 -3.642 -5.800 1.00 93.44 102 GLN A CA 1
ATOM 763 C C . GLN A 1 102 ? 17.272 -4.267 -4.930 1.00 93.44 102 GLN A C 1
ATOM 765 O O . GLN A 1 102 ? 16.500 -3.547 -4.285 1.00 93.44 102 GLN A O 1
ATOM 770 N N . VAL A 1 103 ? 17.252 -5.601 -4.827 1.00 95.38 103 VAL A N 1
ATOM 771 C CA . VAL A 1 103 ? 16.306 -6.322 -3.959 1.00 95.38 103 VAL A CA 1
ATOM 772 C C . VAL A 1 103 ? 16.500 -5.924 -2.492 1.00 95.38 103 VAL A C 1
ATOM 774 O O . VAL A 1 103 ? 15.535 -5.629 -1.784 1.00 95.38 103 VAL A O 1
ATOM 777 N N . THR A 1 104 ? 17.748 -5.854 -2.023 1.00 96.25 104 THR A N 1
ATOM 778 C CA . THR A 1 104 ? 18.072 -5.439 -0.648 1.00 96.25 104 THR A CA 1
ATOM 779 C C . THR A 1 104 ? 17.645 -3.995 -0.382 1.00 96.25 104 THR A C 1
ATOM 781 O O . THR A 1 104 ? 17.096 -3.701 0.684 1.00 96.25 104 THR A O 1
ATOM 784 N N . GLY A 1 105 ? 17.820 -3.098 -1.354 1.00 95.00 105 GLY A N 1
ATOM 785 C CA . GLY A 1 105 ? 17.367 -1.712 -1.279 1.00 95.00 105 GLY A CA 1
ATOM 786 C C . GLY A 1 105 ? 15.847 -1.593 -1.132 1.00 95.00 105 GLY A C 1
ATOM 787 O O . GLY A 1 105 ? 15.371 -0.852 -0.266 1.00 95.00 105 GLY A O 1
ATOM 788 N N . ALA A 1 106 ? 15.079 -2.360 -1.914 1.00 94.06 106 ALA A N 1
ATOM 789 C CA . ALA A 1 106 ? 13.618 -2.404 -1.814 1.00 94.06 106 ALA A CA 1
ATOM 790 C C . ALA A 1 106 ? 13.157 -2.876 -0.422 1.00 94.06 106 ALA A C 1
ATOM 792 O O . ALA A 1 106 ? 12.366 -2.200 0.243 1.00 94.06 106 ALA A O 1
ATOM 793 N N . ILE A 1 107 ? 13.727 -3.978 0.074 1.00 96.25 107 ILE A N 1
ATOM 794 C CA . ILE A 1 107 ? 13.386 -4.533 1.392 1.00 96.25 107 ILE A CA 1
ATOM 795 C C . ILE A 1 107 ? 13.837 -3.627 2.541 1.00 96.25 107 ILE A C 1
ATOM 797 O O . ILE A 1 107 ? 13.150 -3.532 3.558 1.00 96.25 107 ILE A O 1
ATOM 801 N N . THR A 1 108 ? 14.949 -2.908 2.394 1.00 94.75 108 THR A N 1
ATOM 802 C CA . THR A 1 108 ? 15.406 -1.936 3.399 1.00 94.75 108 THR A CA 1
ATOM 803 C C . THR A 1 108 ? 14.416 -0.782 3.549 1.00 94.75 108 THR A C 1
ATOM 805 O O . THR A 1 108 ? 14.087 -0.398 4.675 1.00 94.75 108 THR A O 1
ATOM 808 N N . LYS A 1 109 ? 13.881 -0.260 2.436 1.00 91.00 109 LYS A N 1
ATOM 809 C CA . LYS A 1 109 ? 12.834 0.776 2.459 1.00 91.00 109 LYS A CA 1
ATOM 810 C C . LYS A 1 109 ? 11.559 0.263 3.132 1.00 91.00 109 LYS A C 1
ATOM 812 O O . LYS A 1 109 ? 11.057 0.932 4.035 1.00 91.00 109 LYS A O 1
ATOM 817 N N . PHE A 1 110 ? 11.114 -0.945 2.776 1.00 93.31 110 PHE A N 1
ATOM 818 C CA . PHE A 1 110 ? 9.961 -1.600 3.401 1.00 93.31 110 PHE A CA 1
ATOM 819 C C . PHE A 1 110 ? 10.145 -1.755 4.920 1.00 93.31 110 PHE A C 1
ATOM 821 O O . PHE A 1 110 ? 9.314 -1.309 5.708 1.00 93.31 110 PHE A O 1
ATOM 828 N N . ARG A 1 111 ? 11.284 -2.311 5.361 1.00 93.38 111 ARG A N 1
ATOM 829 C CA . ARG A 1 111 ? 11.607 -2.493 6.789 1.00 93.38 111 ARG A CA 1
ATOM 830 C C . ARG A 1 111 ? 11.676 -1.174 7.549 1.00 93.38 111 ARG A C 1
ATOM 832 O O . ARG A 1 111 ? 11.305 -1.130 8.720 1.00 93.38 111 ARG A O 1
ATOM 839 N N . ARG A 1 112 ? 12.153 -0.103 6.910 1.00 90.19 112 ARG A N 1
ATOM 840 C CA . ARG A 1 112 ? 12.178 1.233 7.511 1.00 90.19 112 ARG A CA 1
ATOM 841 C C . ARG A 1 112 ? 10.771 1.757 7.771 1.00 90.19 112 ARG A C 1
ATOM 843 O O . ARG A 1 112 ? 10.536 2.214 8.884 1.00 90.19 112 ARG A O 1
ATOM 850 N N . ALA A 1 113 ? 9.869 1.663 6.795 1.00 88.94 113 ALA A N 1
ATOM 851 C CA . ALA A 1 113 ? 8.469 2.046 6.982 1.00 88.94 113 ALA A CA 1
ATOM 852 C C . ALA A 1 113 ? 7.812 1.192 8.076 1.00 88.94 113 ALA A C 1
ATOM 854 O O . ALA A 1 113 ? 7.183 1.716 8.990 1.00 88.94 113 ALA A O 1
ATOM 855 N N . LEU A 1 114 ? 8.073 -0.118 8.060 1.00 91.38 114 LEU A N 1
ATOM 856 C CA . LEU A 1 114 ? 7.531 -1.071 9.022 1.00 91.38 114 LEU A CA 1
ATOM 857 C C . LEU A 1 114 ? 7.872 -0.744 10.492 1.00 91.38 114 LEU A C 1
ATOM 859 O O . LEU A 1 114 ? 7.106 -1.108 11.380 1.00 91.38 114 LEU A O 1
ATOM 863 N N . ARG A 1 115 ? 8.971 -0.028 10.779 1.00 90.50 115 ARG A N 1
ATOM 864 C CA . ARG A 1 115 ? 9.306 0.411 12.151 1.00 90.50 115 ARG A CA 1
ATOM 865 C C . ARG A 1 115 ? 8.258 1.325 12.771 1.00 90.50 115 ARG A C 1
ATOM 867 O O . ARG A 1 115 ? 8.169 1.375 13.994 1.00 90.50 115 ARG A O 1
ATOM 874 N N . ASN A 1 116 ? 7.509 2.046 11.944 1.00 88.50 116 ASN A N 1
ATOM 875 C CA . ASN A 1 116 ? 6.459 2.912 12.436 1.00 88.50 116 ASN A CA 1
ATOM 876 C C . ASN A 1 116 ? 5.231 2.117 12.868 1.00 88.50 116 ASN A C 1
ATOM 878 O O . ASN A 1 116 ? 4.521 2.644 13.703 1.00 88.50 116 ASN A O 1
ATOM 882 N N . TYR A 1 117 ? 5.015 0.885 12.382 1.00 90.00 117 TYR A N 1
ATOM 883 C CA . TYR A 1 117 ? 3.777 0.117 12.564 1.00 90.00 117 TYR A CA 1
ATOM 884 C C . TYR A 1 117 ? 3.874 -1.014 13.594 1.00 90.00 117 TYR A C 1
ATOM 886 O O . TYR A 1 117 ? 4.945 -1.570 13.851 1.00 90.00 117 TYR A O 1
ATOM 894 N N . SER A 1 118 ? 2.717 -1.407 14.133 1.00 91.19 118 SER A N 1
ATOM 895 C CA . SER A 1 118 ? 2.567 -2.547 15.043 1.00 91.19 118 SER A CA 1
ATOM 896 C C . SER A 1 118 ? 1.310 -3.353 14.715 1.00 91.19 118 SER A C 1
ATOM 898 O O . SER A 1 118 ? 0.274 -2.752 14.420 1.00 91.19 118 SER A O 1
ATOM 900 N N . PRO A 1 119 ? 1.333 -4.687 14.883 1.00 92.56 119 PRO A N 1
ATOM 901 C CA . PRO A 1 119 ? 0.122 -5.500 14.792 1.00 92.56 119 PRO A CA 1
ATOM 902 C C . PRO A 1 119 ? -0.935 -5.143 15.854 1.00 92.56 119 PRO A C 1
ATOM 904 O O . PRO A 1 119 ? -2.098 -5.490 15.688 1.00 92.56 119 PRO A O 1
ATOM 907 N N . SER A 1 120 ? -0.572 -4.447 16.940 1.00 91.12 120 SER A N 1
ATOM 908 C CA . SER A 1 120 ? -1.523 -4.062 17.998 1.00 91.12 120 SER A CA 1
ATOM 909 C C . SER A 1 120 ? -2.481 -2.930 17.616 1.00 91.12 120 SER A C 1
ATOM 911 O O . SER A 1 120 ? -3.474 -2.723 18.308 1.00 91.12 120 SER A O 1
ATOM 913 N N . TRP A 1 121 ? -2.203 -2.200 16.536 1.00 88.31 121 TRP A N 1
ATOM 914 C CA . TRP A 1 121 ? -3.017 -1.059 16.108 1.00 88.31 121 TRP A CA 1
ATOM 915 C C . TRP A 1 121 ? -3.244 -1.023 14.588 1.00 88.31 121 TRP A C 1
ATOM 917 O O . TRP A 1 121 ? -3.484 0.021 13.986 1.00 88.31 121 TRP A O 1
ATOM 927 N N . CYS A 1 122 ? -3.210 -2.203 13.967 1.00 90.50 122 CYS A N 1
ATOM 928 C CA . CYS A 1 122 ? -3.460 -2.407 12.547 1.00 90.50 122 CYS A CA 1
ATOM 929 C C . CYS A 1 122 ? -4.266 -3.700 12.344 1.00 90.50 122 CYS A C 1
ATOM 931 O O . CYS A 1 122 ? -3.747 -4.807 12.509 1.00 90.50 122 CYS A O 1
ATOM 933 N N . ASN A 1 123 ? -5.538 -3.566 11.964 1.00 93.81 123 ASN A N 1
ATOM 934 C CA . ASN A 1 123 ? -6.435 -4.706 11.752 1.00 93.81 123 ASN A CA 1
ATOM 935 C C . ASN A 1 123 ? -6.148 -5.445 10.443 1.00 93.81 123 ASN A C 1
ATOM 937 O O . ASN A 1 123 ? -6.513 -6.603 10.315 1.00 93.81 123 ASN A O 1
ATOM 941 N N . ALA A 1 124 ? -5.509 -4.794 9.474 1.00 95.00 124 ALA A N 1
ATOM 942 C CA . ALA A 1 124 ? -5.037 -5.424 8.248 1.00 95.00 124 ALA A CA 1
ATOM 943 C C . ALA A 1 124 ? -3.750 -4.750 7.764 1.00 95.00 124 ALA A C 1
ATOM 945 O O . ALA A 1 124 ? -3.502 -3.570 8.044 1.00 95.00 124 ALA A O 1
ATOM 946 N N . VAL A 1 125 ? -2.945 -5.505 7.018 1.00 95.38 125 VAL A N 1
ATOM 947 C CA . VAL A 1 125 ? -1.763 -4.983 6.327 1.00 95.38 125 VAL A CA 1
ATOM 948 C C . VAL A 1 125 ? -2.076 -4.868 4.857 1.00 95.38 125 VAL A C 1
ATOM 950 O O . VAL A 1 125 ? -2.513 -5.831 4.243 1.00 95.38 125 VAL A O 1
ATOM 953 N N . MET A 1 126 ? -1.784 -3.719 4.275 1.00 94.56 126 MET A N 1
ATOM 954 C CA . MET A 1 126 ? -1.889 -3.503 2.845 1.00 94.56 126 MET A CA 1
ATOM 955 C C . MET A 1 126 ? -0.487 -3.345 2.267 1.00 94.56 126 MET A C 1
ATOM 957 O O . MET A 1 126 ? 0.261 -2.472 2.689 1.00 94.56 126 MET A O 1
ATOM 961 N N . ILE A 1 127 ? -0.094 -4.188 1.318 1.00 95.44 127 ILE A N 1
ATOM 962 C CA . ILE A 1 127 ? 1.169 -3.993 0.597 1.00 95.44 127 ILE A CA 1
ATOM 963 C C . ILE A 1 127 ? 0.811 -3.490 -0.785 1.00 95.44 127 ILE A C 1
ATOM 965 O O . ILE A 1 127 ? 0.242 -4.249 -1.568 1.00 95.44 127 ILE A O 1
ATOM 969 N N . TYR A 1 128 ? 1.167 -2.246 -1.091 1.00 91.50 128 TYR A N 1
ATOM 970 C CA . TYR A 1 128 ? 1.018 -1.705 -2.436 1.00 91.50 128 TYR A CA 1
ATOM 971 C C . TYR A 1 128 ? 2.360 -1.712 -3.146 1.00 91.50 128 TYR A C 1
ATOM 973 O O . TYR A 1 128 ? 3.367 -1.226 -2.623 1.00 91.50 128 TYR A O 1
ATOM 981 N N . ALA A 1 129 ? 2.376 -2.332 -4.322 1.00 93.19 129 ALA A N 1
ATOM 982 C CA . ALA A 1 129 ? 3.600 -2.563 -5.059 1.00 93.19 129 ALA A CA 1
ATOM 983 C C . ALA A 1 129 ? 3.545 -1.938 -6.441 1.00 93.19 129 ALA A C 1
ATOM 985 O O . ALA A 1 129 ? 2.630 -2.204 -7.218 1.00 93.19 129 ALA A O 1
ATOM 986 N N . TYR A 1 130 ? 4.559 -1.131 -6.746 1.00 89.44 130 TYR A N 1
ATOM 987 C CA . TYR A 1 130 ? 4.694 -0.478 -8.038 1.00 89.44 130 TYR A CA 1
ATOM 988 C C . TYR A 1 130 ? 6.142 -0.422 -8.529 1.00 89.44 130 TYR A C 1
ATOM 990 O O . TYR A 1 130 ? 7.089 -0.360 -7.740 1.00 89.44 130 TYR A O 1
ATOM 998 N N . ALA A 1 131 ? 6.291 -0.395 -9.848 1.00 90.12 131 ALA A N 1
ATOM 999 C CA . ALA A 1 131 ? 7.493 -0.027 -10.574 1.00 90.12 131 ALA A CA 1
ATOM 1000 C C . ALA A 1 131 ? 7.963 1.375 -10.166 1.00 90.12 131 ALA A C 1
ATOM 1002 O O . ALA A 1 131 ? 7.160 2.245 -9.815 1.00 90.12 131 ALA A O 1
ATOM 1003 N N . ARG A 1 132 ? 9.276 1.611 -10.188 1.00 87.81 132 ARG A N 1
ATOM 1004 C CA . ARG A 1 132 ? 9.838 2.933 -9.875 1.00 87.81 132 ARG A CA 1
ATOM 1005 C C . ARG A 1 132 ? 9.502 3.939 -10.982 1.00 87.81 132 ARG A C 1
ATOM 1007 O O . ARG A 1 132 ? 9.222 3.566 -12.112 1.00 87.81 132 ARG A O 1
ATOM 1014 N N . SER A 1 133 ? 9.555 5.228 -10.650 1.00 84.75 133 SER A N 1
ATOM 1015 C CA . SER A 1 133 ? 9.612 6.265 -11.684 1.00 84.75 133 SER A CA 1
ATOM 1016 C C . SER A 1 133 ? 10.998 6.285 -12.330 1.00 84.75 133 SER A C 1
ATOM 1018 O O . SER A 1 133 ? 12.001 6.136 -11.625 1.00 84.75 133 SER A O 1
ATOM 1020 N N . SER A 1 134 ? 11.062 6.596 -13.619 1.00 84.69 134 SER A N 1
ATOM 1021 C CA . SER A 1 134 ? 12.301 6.789 -14.377 1.00 84.69 134 SER A CA 1
ATOM 1022 C C . SER A 1 134 ? 12.297 8.127 -15.128 1.00 84.69 134 SER A C 1
ATOM 1024 O O . SER A 1 134 ? 11.254 8.750 -15.331 1.00 84.69 134 SER A O 1
ATOM 1026 N N . ARG A 1 135 ? 13.484 8.609 -15.521 1.00 85.00 135 ARG A N 1
ATOM 1027 C CA . ARG A 1 135 ? 13.629 9.793 -16.398 1.00 85.00 135 ARG A CA 1
ATOM 1028 C C . ARG A 1 135 ? 13.565 9.440 -17.880 1.00 85.00 135 ARG A C 1
ATOM 1030 O O . ARG A 1 135 ? 13.285 10.301 -18.704 1.00 85.00 135 ARG A O 1
ATOM 1037 N N . THR A 1 136 ? 13.842 8.187 -18.201 1.00 83.19 136 THR A N 1
ATOM 1038 C CA . THR A 1 136 ? 13.744 7.629 -19.543 1.00 83.19 136 THR A CA 1
ATOM 1039 C C . THR A 1 136 ? 12.562 6.677 -19.590 1.00 83.19 136 THR A C 1
ATOM 1041 O O . THR A 1 136 ? 12.299 6.006 -18.591 1.00 83.19 136 THR A O 1
ATOM 1044 N N . PRO A 1 137 ? 11.858 6.585 -20.719 1.00 79.12 137 PRO A N 1
ATOM 1045 C CA . PRO A 1 137 ? 10.819 5.589 -20.856 1.00 79.12 137 PRO A CA 1
ATOM 1046 C C . PRO A 1 137 ? 11.403 4.178 -20.679 1.00 79.12 137 PRO A C 1
ATOM 1048 O O . PRO A 1 137 ? 12.363 3.815 -21.353 1.00 79.12 137 PRO A O 1
ATOM 1051 N N . GLU A 1 138 ? 10.868 3.420 -19.725 1.00 77.00 138 GLU A N 1
ATOM 1052 C CA . GLU A 1 138 ? 11.232 2.018 -19.486 1.00 77.00 138 GLU A CA 1
ATOM 1053 C C . GLU A 1 138 ? 10.361 1.122 -20.378 1.00 77.00 138 GLU A C 1
ATOM 1055 O O . GLU A 1 138 ? 9.179 1.409 -20.601 1.00 77.00 138 GLU A O 1
ATOM 1060 N N . THR A 1 139 ? 10.936 0.057 -20.936 1.00 71.25 139 THR A N 1
ATOM 1061 C CA . THR A 1 139 ? 10.213 -0.828 -21.858 1.00 71.25 139 THR A CA 1
ATOM 1062 C C . THR A 1 139 ? 9.327 -1.836 -21.113 1.00 71.25 139 THR A C 1
ATOM 1064 O O . THR A 1 139 ? 9.457 -2.066 -19.906 1.00 71.25 139 THR A O 1
ATOM 1067 N N . ARG A 1 140 ? 8.349 -2.417 -21.823 1.00 68.81 140 ARG A N 1
ATOM 1068 C CA . ARG A 1 140 ? 7.497 -3.488 -21.275 1.00 68.81 140 ARG A CA 1
ATOM 1069 C C . ARG A 1 140 ? 8.348 -4.724 -20.965 1.00 68.81 140 ARG A C 1
ATOM 1071 O O . ARG A 1 140 ? 9.281 -5.017 -21.702 1.00 68.81 140 ARG A O 1
ATOM 1078 N N . GLY A 1 141 ? 8.000 -5.464 -19.912 1.00 77.06 141 GLY A N 1
ATOM 1079 C CA . GLY A 1 141 ? 8.713 -6.685 -19.521 1.00 77.06 141 GLY A CA 1
ATOM 1080 C C . GLY A 1 141 ? 9.999 -6.474 -18.712 1.00 77.06 141 GLY A C 1
ATOM 1081 O O . GLY A 1 141 ? 10.652 -7.448 -18.352 1.00 77.06 141 GLY A O 1
ATOM 1082 N N . GLU A 1 142 ? 10.367 -5.235 -18.374 1.00 87.81 142 GLU A N 1
ATOM 1083 C CA . GLU A 1 142 ? 11.564 -4.969 -17.561 1.00 87.81 142 GLU A CA 1
ATOM 1084 C C . GLU A 1 142 ? 11.385 -5.296 -16.072 1.00 87.81 142 GLU A C 1
ATOM 1086 O O . GLU A 1 142 ? 12.375 -5.379 -15.348 1.00 87.81 142 GLU A O 1
ATOM 1091 N N . TYR A 1 143 ? 10.151 -5.481 -15.597 1.00 93.62 143 TYR A N 1
ATOM 1092 C CA . TYR A 1 143 ? 9.813 -5.614 -14.179 1.00 93.62 143 TYR A CA 1
ATOM 1093 C C . TYR A 1 143 ? 9.388 -7.031 -13.788 1.00 93.62 143 TYR A C 1
ATOM 1095 O O . TYR A 1 143 ? 8.641 -7.697 -14.503 1.00 93.62 143 TYR A O 1
ATOM 1103 N N . ASP A 1 144 ? 9.805 -7.470 -12.598 1.00 95.44 144 ASP A N 1
ATOM 1104 C CA . ASP A 1 144 ? 9.326 -8.708 -11.980 1.00 95.44 144 ASP A CA 1
ATOM 1105 C C . ASP A 1 144 ? 7.951 -8.488 -11.333 1.00 95.44 144 ASP A C 1
ATOM 1107 O O . ASP A 1 144 ? 7.818 -8.330 -10.115 1.00 95.44 144 ASP A O 1
ATOM 1111 N N . TRP A 1 145 ? 6.904 -8.485 -12.155 1.00 95.19 145 TRP A N 1
ATOM 1112 C CA . TRP A 1 145 ? 5.523 -8.327 -11.691 1.00 95.19 145 TRP A CA 1
ATOM 1113 C C . TRP A 1 145 ? 5.047 -9.473 -10.799 1.00 95.19 145 TRP A C 1
ATOM 1115 O O . TRP A 1 145 ? 4.170 -9.269 -9.965 1.00 95.19 145 TRP A O 1
ATOM 1125 N N . ARG A 1 146 ? 5.674 -10.652 -10.884 1.00 96.88 146 ARG A N 1
ATOM 1126 C CA . ARG A 1 146 ? 5.422 -11.767 -9.958 1.00 96.88 146 ARG A CA 1
ATOM 1127 C C . ARG A 1 146 ? 6.004 -11.510 -8.570 1.00 96.88 146 ARG A C 1
ATOM 1129 O O . ARG A 1 146 ? 5.724 -12.280 -7.653 1.00 96.88 146 ARG A O 1
ATOM 1136 N N . MET A 1 147 ? 6.807 -10.454 -8.406 1.00 96.69 147 MET A N 1
ATOM 1137 C CA . MET A 1 147 ? 7.467 -10.076 -7.156 1.00 96.69 147 MET A CA 1
ATOM 1138 C C . MET A 1 147 ? 8.164 -11.272 -6.495 1.00 96.69 147 MET A C 1
ATOM 1140 O O . MET A 1 147 ? 8.104 -11.449 -5.272 1.00 96.69 147 MET A O 1
ATOM 1144 N N . SER A 1 148 ? 8.800 -12.106 -7.323 1.00 94.38 148 SER A N 1
ATOM 1145 C CA . SER A 1 148 ? 9.283 -13.449 -6.990 1.00 94.38 148 SER A CA 1
ATOM 1146 C C . SER A 1 148 ? 10.181 -13.465 -5.749 1.00 94.38 148 SER A C 1
ATOM 1148 O O . SER A 1 148 ? 10.146 -14.402 -4.949 1.00 94.38 148 SER A O 1
ATOM 1150 N N . THR A 1 149 ? 10.934 -12.383 -5.531 1.00 92.56 149 THR A N 1
ATOM 1151 C CA . THR A 1 149 ? 11.835 -12.228 -4.384 1.00 92.56 149 THR A CA 1
ATOM 1152 C C . THR A 1 149 ? 11.379 -11.180 -3.370 1.00 92.56 149 THR A C 1
ATOM 1154 O O . THR A 1 149 ? 11.601 -11.351 -2.169 1.00 92.56 149 THR A O 1
ATOM 1157 N N . THR A 1 150 ? 10.773 -10.074 -3.806 1.00 96.31 150 THR A N 1
ATOM 1158 C CA . THR A 1 150 ? 10.488 -8.934 -2.923 1.00 96.31 150 THR A CA 1
ATOM 1159 C C . THR A 1 150 ? 9.279 -9.182 -2.029 1.00 96.31 150 THR A C 1
ATOM 1161 O O . THR A 1 150 ? 9.334 -8.864 -0.839 1.00 96.31 150 THR A O 1
ATOM 1164 N N . LEU A 1 151 ? 8.212 -9.801 -2.543 1.00 97.81 151 LEU A N 1
ATOM 1165 C CA . LEU A 1 151 ? 6.993 -10.026 -1.763 1.00 97.81 151 LEU A CA 1
ATOM 1166 C C . LEU A 1 151 ? 7.220 -11.040 -0.635 1.00 97.81 151 LEU A C 1
ATOM 1168 O O . LEU A 1 151 ? 6.851 -10.782 0.511 1.00 97.81 151 LEU A O 1
ATOM 1172 N N . SER A 1 152 ? 7.896 -12.156 -0.920 1.00 96.69 152 SER A N 1
ATOM 1173 C CA . SER A 1 152 ? 8.208 -13.184 0.085 1.00 96.69 152 SER A CA 1
ATOM 1174 C C . SER A 1 152 ? 9.092 -12.638 1.215 1.00 96.69 152 SER A C 1
ATOM 1176 O O . SER A 1 152 ? 8.834 -12.891 2.398 1.00 96.69 152 SER A O 1
ATOM 1178 N N . LYS A 1 153 ? 10.090 -11.807 0.881 1.00 97.81 153 LYS A N 1
ATOM 1179 C CA . LYS A 1 153 ? 10.934 -11.103 1.861 1.00 97.81 153 LYS A CA 1
ATOM 1180 C C . LYS A 1 153 ? 10.147 -10.065 2.673 1.00 97.81 153 LYS A C 1
ATOM 1182 O O . LYS A 1 153 ? 10.384 -9.944 3.877 1.00 97.81 153 LYS A O 1
ATOM 1187 N N . ALA A 1 154 ? 9.209 -9.341 2.060 1.00 97.88 154 ALA A N 1
ATOM 1188 C CA . ALA A 1 154 ? 8.349 -8.375 2.750 1.00 97.88 154 ALA A CA 1
ATOM 1189 C C . ALA A 1 154 ? 7.397 -9.061 3.746 1.00 97.88 154 ALA A C 1
ATOM 1191 O O . ALA A 1 154 ? 7.335 -8.671 4.914 1.00 97.88 154 ALA A O 1
ATOM 1192 N N . VAL A 1 155 ? 6.735 -10.145 3.330 1.00 97.88 155 VAL A N 1
ATOM 1193 C CA . VAL A 1 155 ? 5.883 -10.968 4.207 1.00 97.88 155 VAL A CA 1
ATOM 1194 C C . VAL A 1 155 ? 6.693 -11.577 5.352 1.00 97.88 155 VAL A C 1
ATOM 1196 O O . VAL A 1 155 ? 6.254 -11.557 6.501 1.00 97.88 155 VAL A O 1
ATOM 1199 N N . SER A 1 156 ? 7.912 -12.046 5.081 1.00 97.88 156 SER A N 1
ATOM 1200 C CA . SER A 1 156 ? 8.813 -12.543 6.130 1.00 97.88 156 SER A CA 1
ATOM 1201 C C . SER A 1 156 ? 9.186 -11.447 7.136 1.00 97.88 156 SER A C 1
ATOM 1203 O O . SER A 1 156 ? 9.213 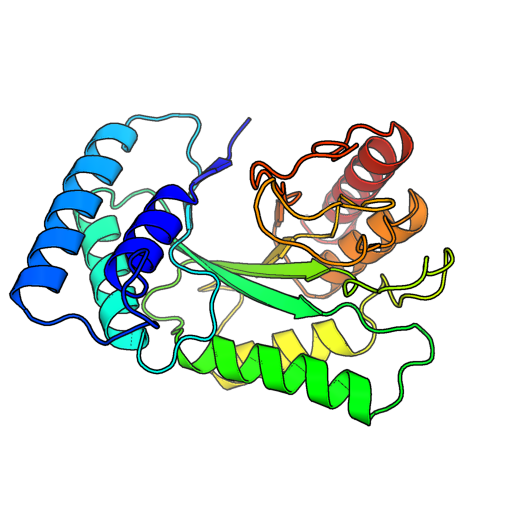-11.696 8.340 1.00 97.88 156 SER A O 1
ATOM 1205 N N . ALA A 1 157 ? 9.415 -10.212 6.674 1.00 97.50 157 ALA A N 1
ATOM 1206 C CA . ALA A 1 157 ? 9.689 -9.072 7.550 1.00 97.50 157 ALA A CA 1
ATOM 1207 C C . ALA A 1 157 ? 8.482 -8.690 8.429 1.00 97.50 157 ALA A C 1
ATOM 1209 O O . ALA A 1 157 ? 8.675 -8.318 9.587 1.00 97.50 157 ALA A O 1
ATOM 1210 N N . LEU A 1 158 ? 7.254 -8.815 7.912 1.00 97.25 158 LEU A N 1
ATOM 1211 C CA . LEU A 1 158 ? 6.032 -8.666 8.708 1.00 97.25 158 LEU A CA 1
ATOM 1212 C C . LEU A 1 158 ? 5.957 -9.741 9.798 1.00 97.25 158 LEU A C 1
ATOM 1214 O O . LEU A 1 158 ? 5.831 -9.414 10.977 1.00 97.25 158 LEU A O 1
ATOM 1218 N N . ARG A 1 159 ? 6.112 -11.019 9.436 1.00 97.31 159 ARG A N 1
ATOM 1219 C CA . ARG A 1 159 ? 6.074 -12.134 10.401 1.00 97.31 159 ARG A CA 1
ATOM 1220 C C . ARG A 1 159 ? 7.119 -11.977 11.506 1.00 97.31 159 ARG A C 1
ATOM 1222 O O . ARG A 1 159 ? 6.789 -12.122 12.679 1.00 97.31 159 ARG A O 1
ATOM 1229 N N . ALA A 1 160 ? 8.338 -11.568 11.153 1.00 97.38 160 ALA A N 1
ATOM 1230 C CA . ALA A 1 160 ? 9.411 -11.294 12.112 1.00 97.38 160 ALA A CA 1
ATOM 1231 C C . ALA A 1 160 ? 9.080 -10.172 13.120 1.00 97.38 160 ALA A C 1
ATOM 1233 O O . ALA A 1 160 ? 9.722 -10.073 14.161 1.00 97.38 160 ALA A O 1
ATOM 1234 N N . ARG A 1 161 ? 8.076 -9.327 12.840 1.00 95.56 161 ARG A N 1
ATOM 1235 C CA . ARG A 1 161 ? 7.560 -8.301 13.763 1.00 95.56 161 ARG A CA 1
ATOM 1236 C C . ARG A 1 161 ? 6.227 -8.672 14.423 1.00 95.56 161 ARG A C 1
ATOM 1238 O O . ARG A 1 161 ? 5.540 -7.796 14.942 1.00 95.56 161 ARG A O 1
ATOM 1245 N N . GLY A 1 162 ? 5.850 -9.950 14.406 1.00 95.69 162 GLY A N 1
ATOM 1246 C CA . GLY A 1 162 ? 4.668 -10.458 15.107 1.00 95.69 162 GLY A CA 1
ATOM 1247 C C . GLY A 1 162 ? 3.347 -10.293 14.352 1.00 95.69 162 GLY A C 1
ATOM 1248 O O . GLY A 1 162 ? 2.277 -10.517 14.926 1.00 95.69 162 GLY A O 1
ATOM 1249 N N . TRP A 1 163 ? 3.389 -9.919 13.074 1.00 96.19 163 TRP A N 1
ATOM 1250 C CA . TRP A 1 163 ? 2.195 -9.892 12.234 1.00 96.19 163 TRP A CA 1
ATOM 1251 C C . TRP A 1 163 ? 1.775 -11.315 11.862 1.00 96.19 163 TRP A C 1
ATOM 1253 O O . TRP A 1 163 ? 2.604 -12.130 11.458 1.00 96.19 163 TRP A O 1
ATOM 1263 N N . SER A 1 164 ? 0.480 -11.602 11.991 1.00 95.50 164 SER A N 1
ATOM 1264 C CA . SER A 1 164 ? -0.111 -12.903 11.670 1.00 95.50 164 SER A CA 1
ATOM 1265 C C . SER A 1 164 ? -1.281 -12.714 10.706 1.00 95.50 164 SER A C 1
ATOM 1267 O O . SER A 1 164 ? -2.098 -11.829 10.972 1.00 95.50 164 SER A O 1
ATOM 1269 N N . PRO A 1 165 ? -1.438 -13.562 9.672 1.00 92.69 165 PRO A N 1
ATOM 1270 C CA . PRO A 1 165 ? -2.599 -13.523 8.782 1.00 92.69 165 PRO A CA 1
ATOM 1271 C C . PRO A 1 165 ? -3.947 -13.620 9.513 1.00 92.69 165 PRO A C 1
ATOM 1273 O O . PRO A 1 165 ? -4.923 -13.037 9.061 1.00 92.69 165 PRO A O 1
ATOM 1276 N N . THR A 1 166 ? -3.998 -14.298 10.665 1.00 93.69 166 THR A N 1
ATOM 1277 C CA . THR A 1 166 ? -5.229 -14.458 11.460 1.00 93.69 166 THR A CA 1
ATOM 1278 C C . THR A 1 166 ? -5.627 -13.213 12.254 1.00 93.69 166 THR A C 1
ATOM 1280 O O . THR A 1 166 ? -6.787 -13.072 12.622 1.00 93.69 166 THR A O 1
ATOM 1283 N N . ARG A 1 167 ? -4.679 -12.311 12.542 1.00 93.38 167 ARG A N 1
ATOM 1284 C CA . ARG A 1 167 ? -4.929 -11.068 13.302 1.00 93.38 167 ARG A CA 1
ATOM 1285 C C . ARG A 1 167 ? -4.902 -9.824 12.426 1.00 93.38 167 ARG A C 1
ATOM 1287 O O . ARG A 1 167 ? -5.575 -8.844 12.720 1.00 93.38 167 ARG A O 1
ATOM 1294 N N . SER A 1 168 ? -4.089 -9.873 11.382 1.00 95.06 168 SER A N 1
ATOM 1295 C CA . SER A 1 168 ? -3.810 -8.773 10.477 1.00 95.06 168 SER A CA 1
ATOM 1296 C C . SER A 1 168 ? -3.688 -9.336 9.059 1.00 95.06 168 SER A C 1
ATOM 1298 O O . SER A 1 168 ? -2.569 -9.487 8.554 1.00 95.06 168 SER A O 1
ATOM 1300 N N . PRO A 1 169 ? -4.815 -9.716 8.431 1.00 96.50 169 PRO A N 1
ATOM 1301 C CA . PRO A 1 169 ? -4.823 -10.250 7.079 1.00 96.50 169 PRO A CA 1
ATOM 1302 C C . PRO A 1 169 ? -4.108 -9.329 6.090 1.00 96.50 169 PRO A C 1
ATOM 1304 O O . PRO A 1 169 ? -4.131 -8.099 6.216 1.00 96.50 169 PRO A O 1
ATOM 1307 N N . LEU A 1 170 ? -3.481 -9.948 5.090 1.00 97.31 170 LEU A N 1
ATOM 1308 C CA . LEU A 1 170 ? -2.811 -9.242 4.009 1.00 97.31 170 LEU A CA 1
ATOM 1309 C C . LEU A 1 170 ? -3.833 -8.821 2.943 1.00 97.31 170 LEU A C 1
ATOM 1311 O O . LEU A 1 170 ? -4.637 -9.623 2.477 1.00 97.31 170 LEU A O 1
ATOM 1315 N N . ILE A 1 171 ? -3.757 -7.565 2.525 1.00 96.69 171 ILE A N 1
ATOM 1316 C CA . ILE A 1 171 ? -4.459 -6.993 1.381 1.00 96.69 171 ILE A CA 1
ATOM 1317 C C . ILE A 1 171 ? -3.401 -6.689 0.320 1.00 96.69 171 ILE A C 1
ATOM 1319 O O . ILE A 1 171 ? -2.455 -5.933 0.564 1.00 96.69 171 ILE A O 1
ATOM 1323 N N . GLY A 1 172 ? -3.546 -7.305 -0.849 1.00 96.12 172 GLY A N 1
ATOM 1324 C CA . GLY A 1 172 ? -2.679 -7.057 -1.992 1.00 96.12 172 GLY A CA 1
ATOM 1325 C C . GLY A 1 172 ? -3.137 -5.834 -2.769 1.00 96.12 172 GLY A C 1
ATOM 1326 O O . GLY A 1 172 ? -4.329 -5.658 -3.020 1.00 96.12 172 GLY A O 1
ATOM 1327 N N . VAL A 1 173 ? -2.195 -4.980 -3.153 1.00 94.06 173 VAL A N 1
ATOM 1328 C CA . VAL A 1 173 ? -2.491 -3.775 -3.924 1.00 94.06 173 VAL A CA 1
ATOM 1329 C C . VAL A 1 173 ? -1.568 -3.710 -5.135 1.00 94.06 173 VAL A C 1
ATOM 1331 O O . VAL A 1 173 ? -0.469 -3.152 -5.054 1.00 94.06 173 VAL A O 1
ATOM 1334 N N . PRO A 1 174 ? -1.970 -4.341 -6.253 1.00 93.75 174 PRO A N 1
ATOM 1335 C CA . PRO A 1 174 ? -1.176 -4.340 -7.468 1.00 93.75 174 PRO A CA 1
ATOM 1336 C C . PRO A 1 174 ? -1.157 -2.947 -8.102 1.00 93.75 174 PRO A C 1
ATOM 1338 O O . PRO A 1 174 ? -2.053 -2.119 -7.892 1.00 93.75 174 PRO A O 1
ATOM 1341 N N . GLN A 1 175 ? -0.151 -2.703 -8.933 1.00 90.19 175 GLN A N 1
ATOM 1342 C CA . GLN A 1 175 ? -0.090 -1.495 -9.734 1.00 90.19 175 GLN A CA 1
ATOM 1343 C C . GLN A 1 175 ? -1.113 -1.589 -10.866 1.00 90.19 175 GLN A C 1
ATOM 1345 O O . GLN A 1 175 ? -0.954 -2.362 -11.799 1.00 90.19 175 GLN A O 1
ATOM 1350 N N . ALA A 1 176 ? -2.144 -0.751 -10.822 1.00 87.50 176 ALA A N 1
ATOM 1351 C CA . ALA A 1 176 ? -3.156 -0.648 -11.876 1.00 87.50 176 ALA A CA 1
ATOM 1352 C C . ALA A 1 176 ? -3.084 0.704 -12.615 1.00 87.50 176 ALA A C 1
ATOM 1354 O O . ALA A 1 176 ? -4.106 1.269 -13.004 1.00 87.50 176 ALA A O 1
ATOM 1355 N N . PHE A 1 177 ? -1.873 1.253 -12.753 1.00 85.25 177 PHE A N 1
ATOM 1356 C CA . PHE A 1 177 ? -1.612 2.568 -13.341 1.00 85.25 177 PHE A CA 1
ATOM 1357 C C . PHE A 1 177 ? -0.217 2.638 -13.978 1.00 85.25 177 PHE A C 1
ATOM 1359 O O . PHE A 1 177 ? 0.649 1.811 -13.705 1.00 85.25 177 PHE A O 1
ATOM 1366 N N . GLY A 1 178 ? 0.018 3.669 -14.782 1.00 82.06 178 GLY A N 1
ATOM 1367 C CA . GLY A 1 178 ? 1.325 4.093 -15.284 1.00 82.06 178 GLY A CA 1
ATOM 1368 C C . GLY A 1 178 ? 1.199 5.495 -15.874 1.00 82.06 178 GLY A C 1
ATOM 1369 O O . GLY A 1 178 ? 0.101 6.049 -15.904 1.00 82.06 178 GLY A O 1
ATOM 1370 N N . TYR A 1 179 ? 2.305 6.094 -16.302 1.00 79.25 179 TYR A N 1
ATOM 1371 C CA . TYR A 1 179 ? 2.280 7.422 -16.920 1.00 79.25 179 TYR A CA 1
ATOM 1372 C C . TYR A 1 179 ? 3.428 7.606 -17.910 1.00 79.25 179 TYR A C 1
ATOM 1374 O O . TYR A 1 179 ? 4.530 7.086 -17.708 1.00 79.25 179 TYR A O 1
ATOM 1382 N N . TRP A 1 180 ? 3.155 8.349 -18.987 1.00 77.00 180 TRP A N 1
ATOM 1383 C CA . TRP A 1 180 ? 4.052 8.457 -20.135 1.00 77.00 180 TRP A CA 1
ATOM 1384 C C . TRP A 1 180 ? 3.966 9.805 -20.871 1.00 77.00 180 TRP A C 1
ATOM 1386 O O . TRP A 1 180 ? 3.136 9.971 -21.762 1.00 77.00 180 TRP A O 1
ATOM 1396 N N . PRO A 1 181 ? 4.878 10.744 -20.584 1.00 78.50 181 PRO A N 1
ATOM 1397 C CA . PRO A 1 181 ? 5.421 11.043 -19.263 1.00 78.50 181 PRO A CA 1
ATOM 1398 C C . PRO A 1 181 ? 4.370 11.722 -18.368 1.00 78.50 181 PRO A C 1
ATOM 1400 O O . PRO A 1 181 ? 3.388 12.297 -18.832 1.00 78.50 181 PRO A O 1
ATOM 1403 N N . ARG A 1 182 ? 4.619 11.733 -17.064 1.00 76.56 182 ARG A N 1
ATOM 1404 C CA . ARG A 1 182 ? 3.999 12.658 -16.122 1.00 76.56 182 ARG A CA 1
ATOM 1405 C C . ARG A 1 182 ? 4.847 13.916 -16.021 1.00 76.56 182 ARG A C 1
ATOM 1407 O O . ARG A 1 182 ? 6.032 13.835 -15.688 1.00 76.56 182 ARG A O 1
ATOM 1414 N N . LEU A 1 183 ? 4.235 15.069 -16.267 1.00 74.88 183 LEU A N 1
ATOM 1415 C CA . LEU A 1 183 ? 4.894 16.355 -16.092 1.00 74.88 183 LEU A CA 1
ATOM 1416 C C . LEU A 1 183 ? 4.764 16.821 -14.633 1.00 74.88 183 LEU A C 1
ATOM 1418 O O . LEU A 1 183 ? 3.772 16.501 -13.966 1.00 74.88 183 LEU A O 1
ATOM 1422 N N . PRO A 1 184 ? 5.758 17.553 -14.107 1.00 69.44 184 PRO A N 1
ATOM 1423 C CA . PRO A 1 184 ? 5.600 18.246 -12.837 1.00 69.44 184 PRO A CA 1
ATOM 1424 C C . PRO A 1 184 ? 4.385 19.184 -12.859 1.00 69.44 184 PRO A C 1
ATOM 1426 O O . PRO A 1 184 ? 4.018 19.716 -13.907 1.00 69.44 184 PRO A O 1
ATOM 1429 N N . SER A 1 185 ? 3.775 19.413 -11.697 1.00 63.72 185 SER A N 1
ATOM 1430 C CA . SER A 1 185 ? 2.727 20.424 -11.535 1.00 63.72 185 SER A CA 1
ATOM 1431 C C . SER A 1 185 ? 3.248 21.824 -11.877 1.00 63.72 185 SER A C 1
ATOM 1433 O O . SER A 1 185 ? 4.435 22.117 -11.686 1.00 63.72 185 SER A O 1
ATOM 1435 N N . ALA A 1 186 ? 2.352 22.704 -12.339 1.00 56.03 186 ALA A N 1
ATOM 1436 C CA . ALA A 1 186 ? 2.663 24.107 -12.605 1.00 56.03 186 ALA A CA 1
ATOM 1437 C C . ALA A 1 186 ? 3.423 24.730 -11.414 1.00 56.03 186 ALA A C 1
ATOM 1439 O O . ALA A 1 186 ? 2.958 24.673 -10.278 1.00 56.03 186 ALA A O 1
ATOM 1440 N N . GLY A 1 187 ? 4.622 25.268 -11.669 1.00 56.62 187 GLY A N 1
ATOM 1441 C CA . GLY A 1 187 ? 5.496 25.857 -10.643 1.00 56.62 187 GLY A CA 1
ATOM 1442 C C . GLY A 1 187 ? 6.632 24.965 -10.121 1.00 56.62 187 GLY A C 1
ATOM 1443 O O . GLY A 1 187 ? 7.424 25.429 -9.309 1.00 56.62 187 GLY A O 1
ATOM 1444 N N . SER A 1 188 ? 6.767 23.716 -10.580 1.00 59.25 188 SER A N 1
ATOM 1445 C CA . SER A 1 188 ? 7.928 22.859 -10.270 1.00 59.25 188 SER A CA 1
ATOM 1446 C C . SER A 1 188 ? 8.703 22.494 -11.544 1.00 59.25 188 SER A C 1
ATOM 1448 O O . SER A 1 188 ? 8.364 21.509 -12.188 1.00 59.25 188 SER A O 1
ATOM 1450 N N . PRO A 1 189 ? 9.733 23.254 -11.959 1.00 64.69 189 PRO A N 1
ATOM 1451 C CA . PRO A 1 189 ? 10.502 22.915 -13.156 1.00 64.69 189 PRO A CA 1
ATOM 1452 C C . PRO A 1 189 ? 11.227 21.570 -12.978 1.00 64.69 189 PRO A C 1
ATOM 1454 O O . PRO A 1 189 ? 11.896 21.335 -11.973 1.00 64.69 189 PRO A O 1
ATOM 1457 N N . GLY A 1 190 ? 11.102 20.670 -13.955 1.00 70.56 190 GLY A N 1
ATOM 1458 C CA . GLY A 1 190 ? 11.768 19.366 -13.937 1.00 70.56 190 GLY A CA 1
ATOM 1459 C C . GLY A 1 190 ? 11.440 18.510 -15.164 1.00 70.56 190 GLY A C 1
ATOM 1460 O O . GLY A 1 190 ? 10.444 18.773 -15.842 1.00 70.56 190 GLY A O 1
ATOM 1461 N N . PRO A 1 191 ? 12.263 17.490 -15.478 1.00 78.56 191 PRO A N 1
ATOM 1462 C CA . PRO A 1 191 ? 11.977 16.586 -16.584 1.00 78.56 191 PRO A CA 1
ATOM 1463 C C . PRO A 1 191 ? 10.723 15.754 -16.292 1.00 78.56 191 PRO A C 1
ATOM 1465 O O . PRO A 1 191 ? 10.451 15.405 -15.138 1.00 78.56 191 PRO A O 1
ATOM 1468 N N . GLY A 1 192 ? 9.993 15.396 -17.350 1.00 79.81 192 GLY A N 1
ATOM 1469 C CA . GLY A 1 192 ? 8.899 14.435 -17.258 1.00 79.81 192 GLY A CA 1
ATOM 1470 C C . GLY A 1 192 ? 9.383 13.100 -16.686 1.00 79.81 192 GLY A C 1
ATOM 1471 O O . GLY A 1 192 ? 10.500 12.657 -16.958 1.00 79.81 192 GLY A O 1
ATOM 1472 N N . GLN A 1 193 ? 8.548 12.471 -15.868 1.00 83.56 193 GLN A N 1
ATOM 1473 C CA . GLN A 1 193 ? 8.822 11.152 -15.307 1.00 83.56 193 GLN A CA 1
ATOM 1474 C C . GLN A 1 193 ? 8.008 10.096 -16.036 1.00 83.56 193 GLN A C 1
ATOM 1476 O O . GLN A 1 193 ? 6.861 10.335 -16.387 1.00 83.56 193 GLN A O 1
ATOM 1481 N N . TYR A 1 194 ? 8.563 8.907 -16.200 1.00 84.56 194 TYR A N 1
ATOM 1482 C CA . TYR A 1 194 ? 7.867 7.755 -16.755 1.00 84.56 194 TYR A CA 1
ATOM 1483 C C . TYR A 1 194 ? 7.611 6.732 -15.660 1.00 84.56 194 TYR A C 1
ATOM 1485 O O . TYR A 1 194 ? 8.331 6.678 -14.658 1.00 84.56 194 TYR A O 1
ATOM 1493 N N . ARG A 1 195 ? 6.559 5.941 -15.843 1.00 85.94 195 ARG A N 1
ATOM 1494 C CA . ARG A 1 195 ? 6.323 4.730 -15.065 1.00 85.94 195 ARG A CA 1
ATOM 1495 C C . ARG A 1 195 ? 5.591 3.723 -15.921 1.00 85.94 195 ARG A C 1
ATOM 1497 O O . ARG A 1 195 ? 4.458 3.976 -16.337 1.00 85.94 195 ARG A O 1
ATOM 1504 N N . SER A 1 196 ? 6.231 2.581 -16.124 1.00 85.94 196 SER A N 1
ATOM 1505 C CA . SER A 1 196 ? 5.660 1.473 -16.876 1.00 85.94 196 SER A CA 1
ATOM 1506 C C . SER A 1 196 ? 4.370 0.995 -16.219 1.00 85.94 196 SER A C 1
ATOM 1508 O O . SER A 1 196 ? 4.365 0.635 -15.041 1.00 85.94 196 SER A O 1
ATOM 1510 N N . ALA A 1 197 ? 3.276 1.011 -16.980 1.00 85.31 197 ALA A N 1
ATOM 1511 C CA . ALA A 1 197 ? 2.063 0.285 -16.624 1.00 85.31 197 ALA A CA 1
ATOM 1512 C C . ALA A 1 197 ? 2.267 -1.206 -16.935 1.00 85.31 197 ALA A C 1
ATOM 1514 O O . ALA A 1 197 ? 2.860 -1.511 -17.976 1.00 85.31 197 ALA A O 1
ATOM 1515 N N . PRO A 1 198 ? 1.762 -2.128 -16.098 1.00 89.44 198 PRO A N 1
ATOM 1516 C CA . PRO A 1 198 ? 1.742 -3.534 -16.468 1.00 89.44 198 PRO A CA 1
ATOM 1517 C C . PRO A 1 198 ? 0.803 -3.768 -17.658 1.00 89.44 198 PRO A C 1
ATOM 1519 O O . PRO A 1 198 ? -0.170 -3.045 -17.881 1.00 89.44 198 PRO A O 1
ATOM 1522 N N . THR A 1 199 ? 1.083 -4.807 -18.427 1.00 91.00 199 THR A N 1
ATOM 1523 C CA . THR A 1 199 ? 0.139 -5.417 -19.367 1.00 91.00 199 THR A CA 1
ATOM 1524 C C . THR A 1 199 ? -0.976 -6.164 -18.623 1.00 91.00 199 THR A C 1
ATOM 1526 O O . THR A 1 199 ? -0.931 -6.341 -17.405 1.00 91.00 199 THR A O 1
ATOM 1529 N N . GLU A 1 200 ? -1.983 -6.640 -19.364 1.00 92.31 200 GLU A N 1
ATOM 1530 C CA . GLU A 1 200 ? -3.058 -7.487 -18.825 1.00 92.31 200 GLU A CA 1
ATOM 1531 C C . GLU A 1 200 ? -2.501 -8.693 -18.045 1.00 92.31 200 GLU A C 1
ATOM 1533 O O . GLU A 1 200 ? -2.883 -8.919 -16.895 1.00 92.31 200 GLU A O 1
ATOM 1538 N N . SER A 1 201 ? -1.574 -9.439 -18.655 1.00 94.38 201 SER A N 1
ATOM 1539 C CA . SER A 1 201 ? -0.978 -10.638 -18.061 1.00 94.38 201 SER A CA 1
ATOM 1540 C C . SER A 1 201 ? -0.064 -10.314 -16.883 1.00 94.38 201 SER A C 1
ATOM 1542 O O . SER A 1 201 ? -0.083 -11.026 -15.888 1.00 94.38 201 SER A O 1
ATOM 1544 N N . GLU A 1 202 ? 0.705 -9.227 -16.957 1.00 94.62 202 GLU A N 1
ATOM 1545 C CA . GLU A 1 202 ? 1.590 -8.806 -15.863 1.00 94.62 202 GLU A CA 1
ATOM 1546 C C . GLU A 1 202 ? 0.799 -8.378 -14.617 1.00 94.62 202 GLU A C 1
ATOM 1548 O O . GLU A 1 202 ? 1.175 -8.719 -13.495 1.00 94.62 202 GLU A O 1
ATOM 1553 N N . LEU A 1 203 ? -0.336 -7.693 -14.796 1.00 94.19 203 LEU A N 1
ATOM 1554 C CA . LEU A 1 203 ? -1.231 -7.354 -13.689 1.00 94.19 203 LEU A CA 1
ATOM 1555 C C . LEU A 1 203 ? -1.858 -8.612 -13.065 1.00 94.19 203 LEU A C 1
ATOM 1557 O O . LEU A 1 203 ? -1.920 -8.727 -11.839 1.00 94.19 203 LEU A O 1
ATOM 1561 N N . ALA A 1 204 ? -2.292 -9.569 -13.889 1.00 95.56 204 ALA A N 1
ATOM 1562 C CA . ALA A 1 204 ? -2.812 -10.848 -13.404 1.00 95.56 204 ALA A CA 1
ATOM 1563 C C . ALA A 1 204 ? -1.740 -11.654 -12.641 1.00 95.56 204 ALA A C 1
ATOM 1565 O O . ALA A 1 204 ? -2.025 -12.210 -11.576 1.00 95.56 204 ALA A O 1
ATOM 1566 N N . ASP A 1 205 ? -0.495 -11.651 -13.124 1.00 96.19 205 ASP A N 1
ATOM 1567 C CA . ASP A 1 205 ? 0.657 -12.264 -12.455 1.00 96.19 205 ASP A CA 1
ATOM 1568 C C . ASP A 1 205 ? 0.934 -11.609 -11.093 1.00 96.19 205 ASP A C 1
ATOM 1570 O O . ASP A 1 205 ? 1.136 -12.311 -10.096 1.00 96.19 205 ASP A O 1
ATOM 1574 N N . GLN A 1 206 ? 0.877 -10.276 -11.014 1.00 96.75 206 GLN A N 1
ATOM 1575 C CA . GLN A 1 206 ? 1.067 -9.547 -9.758 1.00 96.75 206 GLN A CA 1
ATOM 1576 C C . GLN A 1 206 ? -0.034 -9.855 -8.738 1.00 96.75 206 GLN A C 1
ATOM 1578 O O . GLN A 1 206 ? 0.246 -10.070 -7.556 1.00 96.75 206 GLN A O 1
ATOM 1583 N N . ILE A 1 207 ? -1.290 -9.921 -9.183 1.00 97.50 207 ILE A N 1
ATOM 1584 C CA . ILE A 1 207 ? -2.422 -10.311 -8.334 1.00 97.50 207 ILE A CA 1
ATOM 1585 C C . ILE A 1 207 ? -2.253 -11.749 -7.833 1.00 97.50 207 ILE A C 1
ATOM 1587 O O . ILE A 1 207 ? -2.380 -12.010 -6.635 1.00 97.50 207 ILE A O 1
ATOM 1591 N N . THR A 1 208 ? -1.878 -12.668 -8.722 1.00 97.69 208 THR A N 1
ATOM 1592 C CA . THR A 1 208 ? -1.615 -14.067 -8.370 1.00 97.69 208 THR A CA 1
ATOM 1593 C C . THR A 1 208 ? -0.505 -14.184 -7.327 1.00 97.69 208 THR A C 1
ATOM 1595 O O . THR A 1 208 ? -0.622 -14.976 -6.390 1.00 97.69 208 THR A O 1
ATOM 1598 N N . ALA A 1 209 ? 0.556 -13.379 -7.436 1.00 97.88 209 ALA A N 1
ATOM 1599 C CA . ALA A 1 209 ? 1.633 -13.349 -6.451 1.00 97.88 209 ALA A CA 1
ATOM 1600 C C . ALA A 1 209 ? 1.133 -12.961 -5.049 1.00 97.88 209 ALA A C 1
ATOM 1602 O O . 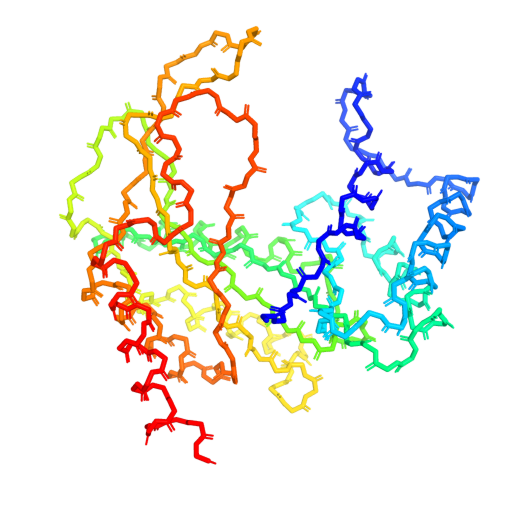ALA A 1 209 ? 1.497 -13.612 -4.068 1.00 97.88 209 ALA A O 1
ATOM 1603 N N . TYR A 1 210 ? 0.251 -11.961 -4.944 1.00 98.25 210 TYR A N 1
ATOM 1604 C CA . TYR A 1 210 ? -0.385 -11.609 -3.671 1.00 98.25 210 TYR A CA 1
ATOM 1605 C C . TYR A 1 210 ? -1.210 -12.756 -3.089 1.00 98.25 210 TYR A C 1
ATOM 1607 O O . TYR A 1 210 ? -1.102 -13.044 -1.897 1.00 98.25 210 TYR A O 1
ATOM 1615 N N . CYS A 1 211 ? -2.001 -13.436 -3.916 1.00 97.81 211 CYS A N 1
ATOM 1616 C CA . CYS A 1 211 ? -2.853 -14.532 -3.460 1.00 97.81 211 CYS A CA 1
ATOM 1617 C C . CYS A 1 211 ? -2.028 -15.741 -2.998 1.00 97.81 211 CYS A C 1
ATOM 161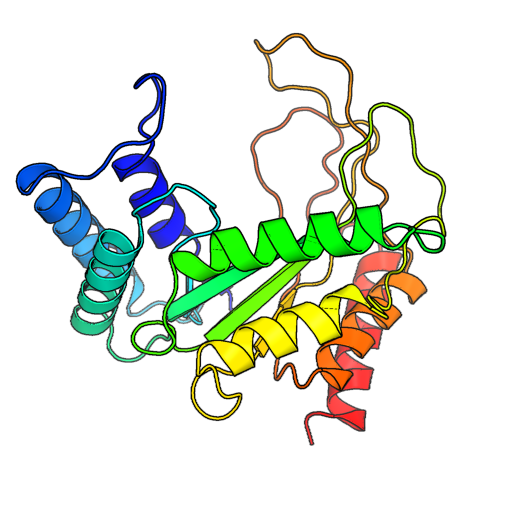9 O O . CYS A 1 211 ? -2.269 -16.258 -1.909 1.00 97.81 211 CYS A O 1
ATOM 1621 N N . LYS A 1 212 ? -0.951 -16.090 -3.718 1.00 97.25 212 LYS A N 1
ATOM 1622 C CA . LYS A 1 212 ? 0.047 -17.081 -3.267 1.00 97.25 212 LYS A CA 1
ATOM 1623 C C . LYS A 1 212 ? 0.715 -16.699 -1.945 1.00 97.25 212 LYS A C 1
ATOM 1625 O O . LYS A 1 212 ? 1.066 -17.571 -1.156 1.00 97.25 212 LYS A O 1
ATOM 1630 N N . ALA A 1 213 ? 0.892 -15.405 -1.689 1.00 97.38 213 ALA A N 1
ATOM 1631 C CA . ALA A 1 213 ? 1.451 -14.898 -0.439 1.00 97.38 213 ALA A CA 1
ATOM 1632 C C . ALA A 1 213 ? 0.442 -14.862 0.729 1.00 97.38 213 ALA A C 1
ATOM 1634 O O . ALA A 1 213 ? 0.811 -14.456 1.835 1.00 97.38 213 ALA A O 1
ATOM 1635 N N . GLY A 1 214 ? -0.806 -15.292 0.510 1.00 96.81 214 GLY A N 1
ATOM 1636 C CA . GLY A 1 214 ? -1.858 -15.330 1.525 1.00 96.81 214 GLY A CA 1
ATOM 1637 C C . GLY A 1 214 ? -2.622 -14.015 1.682 1.00 96.81 214 GLY A C 1
ATOM 1638 O O . GLY A 1 214 ? -3.176 -13.758 2.751 1.00 96.81 214 GLY A O 1
ATOM 1639 N N . ALA A 1 215 ? -2.635 -13.154 0.658 1.00 97.56 215 ALA A N 1
ATOM 1640 C CA . ALA A 1 215 ? -3.561 -12.027 0.638 1.00 97.56 215 ALA A CA 1
ATOM 1641 C C . ALA A 1 215 ? -5.003 -12.543 0.630 1.00 97.56 215 ALA A C 1
ATOM 1643 O O . ALA A 1 215 ? -5.300 -13.466 -0.118 1.00 97.56 215 ALA A O 1
ATOM 1644 N N . VAL A 1 216 ? -5.891 -11.935 1.418 1.00 96.12 216 VAL A N 1
ATOM 1645 C CA . VAL A 1 216 ? -7.325 -12.292 1.501 1.00 96.12 216 VAL A CA 1
ATOM 1646 C C . VAL A 1 216 ? -8.213 -11.360 0.677 1.00 96.12 216 VAL A C 1
ATOM 1648 O O . VAL A 1 216 ? -9.421 -11.546 0.584 1.00 96.12 216 VAL A O 1
ATOM 1651 N N . SER A 1 217 ? -7.629 -10.290 0.140 1.00 95.12 217 SER A N 1
ATOM 1652 C CA . SER A 1 217 ? -8.322 -9.301 -0.674 1.00 95.12 217 SER A CA 1
ATOM 1653 C C . SER A 1 217 ? -7.335 -8.589 -1.590 1.00 95.12 217 SER A C 1
ATOM 1655 O O . SER A 1 217 ? -6.144 -8.490 -1.276 1.00 95.12 217 SER A O 1
ATOM 1657 N N . ILE A 1 218 ? -7.847 -8.075 -2.707 1.00 94.56 218 ILE A N 1
ATOM 1658 C CA . ILE A 1 218 ? -7.112 -7.257 -3.667 1.00 94.56 218 ILE A CA 1
ATOM 1659 C C . ILE A 1 218 ? -7.827 -5.916 -3.807 1.00 94.56 218 ILE A C 1
ATOM 1661 O O . ILE A 1 218 ? -9.032 -5.870 -4.060 1.00 94.56 218 ILE A O 1
ATOM 1665 N N . VAL A 1 219 ? -7.081 -4.821 -3.678 1.00 89.56 219 VAL A N 1
ATOM 1666 C CA . VAL A 1 219 ? -7.581 -3.459 -3.903 1.00 89.56 219 VAL A CA 1
ATOM 1667 C C . VAL A 1 219 ? -6.745 -2.826 -5.007 1.00 89.56 219 VAL A C 1
ATOM 1669 O O . VAL A 1 219 ? -5.527 -2.784 -4.906 1.00 89.56 219 VAL A O 1
ATOM 1672 N N . GLY A 1 220 ? -7.369 -2.328 -6.074 1.00 82.62 220 GLY A N 1
ATOM 1673 C CA . GLY A 1 220 ? -6.631 -1.566 -7.084 1.00 82.62 220 GLY A CA 1
ATOM 1674 C C . GLY A 1 220 ? -6.314 -0.168 -6.572 1.00 82.62 220 GLY A C 1
ATOM 1675 O O . GLY A 1 220 ? -7.223 0.568 -6.181 1.00 82.62 220 GLY A O 1
ATOM 1676 N N . TYR A 1 221 ? -5.032 0.193 -6.563 1.00 72.44 221 TYR A N 1
ATOM 1677 C CA . TYR A 1 221 ? -4.605 1.522 -6.140 1.00 72.44 221 TYR A CA 1
ATOM 1678 C C . TYR A 1 221 ? -4.868 2.581 -7.206 1.00 72.44 221 TYR A C 1
ATOM 1680 O O . TYR A 1 221 ? -4.562 2.394 -8.384 1.00 72.44 221 TYR A O 1
ATOM 1688 N N . ALA A 1 222 ? -5.369 3.719 -6.732 1.00 59.25 222 ALA A N 1
ATOM 1689 C CA . ALA A 1 222 ? -5.659 4.920 -7.489 1.00 59.25 222 ALA A CA 1
ATOM 1690 C C . ALA A 1 222 ? -4.719 6.052 -7.108 1.00 59.25 222 ALA A C 1
ATOM 1692 O O . ALA A 1 222 ? -4.785 6.530 -5.977 1.00 59.25 222 ALA A O 1
ATOM 1693 N N . TRP A 1 223 ? -3.921 6.553 -8.047 1.00 58.28 223 TRP A N 1
ATOM 1694 C CA . TRP A 1 223 ? -3.252 7.832 -7.841 1.00 58.28 223 TRP A CA 1
ATOM 1695 C C . TRP A 1 223 ? -4.140 8.962 -8.379 1.00 58.28 223 TRP A C 1
ATOM 1697 O O . TRP A 1 223 ? -4.431 8.995 -9.569 1.00 58.28 223 TRP A O 1
ATOM 1707 N N . ASN A 1 224 ? -4.568 9.881 -7.508 1.00 50.91 224 ASN A N 1
ATOM 1708 C CA . ASN A 1 224 ? -5.091 11.195 -7.898 1.00 50.91 224 ASN A CA 1
ATOM 1709 C C . ASN A 1 224 ? -4.315 12.254 -7.110 1.00 50.91 224 ASN A C 1
ATOM 1711 O O . ASN A 1 224 ? -4.581 12.479 -5.928 1.00 50.91 224 ASN A O 1
ATOM 1715 N N . ASP A 1 225 ? -3.311 12.847 -7.745 1.00 50.66 225 ASP A N 1
ATOM 1716 C CA . ASP A 1 225 ? -2.409 13.816 -7.122 1.00 50.66 225 ASP A CA 1
ATOM 1717 C C . ASP A 1 225 ? -2.336 15.150 -7.863 1.00 50.66 225 ASP A C 1
ATOM 1719 O O . ASP A 1 225 ? -1.324 15.844 -7.784 1.00 50.66 225 ASP A O 1
ATOM 1723 N N . GLN A 1 226 ? -3.423 15.519 -8.552 1.00 48.47 226 GLN A N 1
ATOM 1724 C CA . GLN A 1 226 ? -3.571 16.823 -9.210 1.00 48.47 226 GLN A CA 1
ATOM 1725 C C . GLN A 1 226 ? -2.460 17.144 -10.232 1.00 48.47 226 GLN A C 1
ATOM 1727 O O . GLN A 1 226 ? -2.271 18.303 -10.600 1.00 48.47 226 GLN A O 1
ATOM 1732 N N . SER A 1 227 ? -1.702 16.143 -10.694 1.00 46.91 227 SER A N 1
ATOM 1733 C CA . SER A 1 227 ? -0.655 16.356 -11.689 1.00 46.91 227 SER A CA 1
ATOM 1734 C C . SER A 1 227 ? -1.235 16.636 -13.076 1.00 46.91 227 SER A C 1
ATOM 1736 O O . SER A 1 227 ? -2.199 16.011 -13.510 1.00 46.91 227 SER A O 1
ATOM 1738 N N . SER A 1 228 ? -0.633 17.597 -13.780 1.00 45.53 228 SER A N 1
ATOM 1739 C CA . SER A 1 228 ? -0.951 17.927 -15.169 1.00 45.53 228 SER A CA 1
ATOM 1740 C C . SER A 1 228 ? -0.247 16.961 -16.131 1.00 45.53 228 SER A C 1
ATOM 1742 O O . SER A 1 228 ? 0.963 16.755 -16.042 1.00 45.53 228 SER A O 1
ATOM 1744 N N . GLY A 1 229 ? -1.005 16.372 -17.056 1.00 48.81 229 GLY A N 1
ATOM 1745 C CA . GLY A 1 229 ? -0.550 15.385 -18.044 1.00 48.81 229 GLY A CA 1
ATOM 1746 C C . GLY A 1 229 ? -1.635 14.336 -18.305 1.00 48.81 229 GLY A C 1
ATOM 1747 O O . GLY A 1 229 ? -2.655 14.337 -17.619 1.00 48.81 229 GLY A O 1
ATOM 1748 N N . HIS A 1 230 ? -1.432 13.426 -19.267 1.00 45.94 230 HIS A N 1
ATOM 1749 C CA . HIS A 1 230 ? -2.282 12.237 -19.423 1.00 45.94 230 HIS A CA 1
ATOM 1750 C C . HIS A 1 230 ? -2.042 11.279 -18.247 1.00 45.94 230 HIS A C 1
ATOM 1752 O O . HIS A 1 230 ? -1.407 10.233 -18.372 1.00 45.94 230 HIS A O 1
ATOM 1758 N N . VAL A 1 231 ? -2.531 11.659 -17.070 1.00 48.44 231 VAL A N 1
ATOM 1759 C CA . VAL A 1 231 ? -2.751 10.736 -15.970 1.00 48.44 231 VAL A CA 1
ATOM 1760 C C . VAL A 1 231 ? -3.976 9.947 -16.395 1.00 48.44 231 VAL A C 1
ATOM 1762 O O . VAL A 1 231 ? -5.107 10.403 -16.255 1.00 48.44 231 VAL A O 1
ATOM 1765 N N . SER A 1 232 ? -3.746 8.796 -17.024 1.00 40.88 232 SER A N 1
ATOM 1766 C CA . SER A 1 232 ? -4.786 7.794 -17.205 1.00 40.88 232 SER A CA 1
ATOM 1767 C C . SER A 1 232 ? -5.225 7.405 -15.801 1.00 40.88 232 SER A C 1
ATOM 1769 O O . SER A 1 232 ? -4.570 6.586 -15.149 1.00 40.88 232 SER A O 1
ATOM 1771 N N . GLU A 1 233 ? -6.254 8.076 -15.285 1.00 46.97 233 GLU A N 1
ATOM 1772 C CA . GLU A 1 233 ? -6.896 7.682 -14.045 1.00 46.97 233 GLU A CA 1
ATOM 1773 C C . GLU A 1 233 ? -7.113 6.171 -14.112 1.00 46.97 233 GLU A C 1
ATOM 1775 O O . GLU A 1 233 ? -7.510 5.644 -15.151 1.00 46.97 233 GLU A O 1
ATOM 1780 N N . LEU A 1 234 ? -6.757 5.485 -13.026 1.00 52.69 234 LEU A N 1
ATOM 1781 C CA . LEU A 1 234 ? -7.378 4.241 -12.596 1.00 52.69 234 LEU A CA 1
ATOM 1782 C C . LEU A 1 234 ? -8.041 3.404 -13.694 1.00 52.69 234 LEU A C 1
ATOM 1784 O O . LEU A 1 234 ? -9.137 3.732 -14.149 1.00 52.69 234 LEU A O 1
ATOM 1788 N N . TYR A 1 235 ? -7.481 2.244 -14.028 1.00 54.12 235 TYR A N 1
ATOM 1789 C CA . TYR A 1 235 ? -8.221 1.273 -14.836 1.00 54.12 235 TYR A CA 1
ATOM 1790 C C . TYR A 1 235 ? -8.687 1.769 -16.219 1.00 54.12 235 TYR A C 1
ATOM 1792 O O . TYR A 1 235 ? -9.618 1.170 -16.746 1.00 54.12 235 TYR A O 1
ATOM 1800 N N . ASN A 1 236 ? -8.190 2.851 -16.828 1.00 57.72 236 ASN A N 1
ATOM 1801 C CA . ASN A 1 236 ? -8.896 3.312 -18.035 1.00 57.72 236 ASN A CA 1
ATOM 1802 C C . ASN A 1 236 ? -8.606 2.494 -19.302 1.00 57.72 236 ASN A C 1
ATOM 1804 O O . ASN A 1 236 ? -9.388 2.580 -20.246 1.00 57.72 236 ASN A O 1
ATOM 1808 N N . THR A 1 237 ? -7.555 1.668 -19.321 1.00 75.56 237 THR A N 1
ATOM 1809 C CA . THR A 1 237 ? -7.382 0.727 -20.426 1.00 75.56 237 THR A CA 1
ATOM 1810 C C . THR A 1 237 ? -8.206 -0.525 -20.162 1.00 75.56 237 THR A C 1
ATOM 1812 O O . THR A 1 237 ? -8.235 -1.074 -19.055 1.00 75.56 237 THR A O 1
ATOM 1815 N N . GLU A 1 238 ? -8.868 -1.003 -21.208 1.00 83.94 238 GLU A N 1
ATOM 1816 C CA . GLU A 1 238 ? -9.586 -2.274 -21.189 1.00 83.94 238 GLU A CA 1
ATOM 1817 C C . GLU A 1 238 ? -8.676 -3.425 -20.727 1.00 83.94 238 GLU A C 1
ATOM 1819 O O . GLU A 1 238 ? -9.080 -4.245 -19.903 1.00 83.94 238 GLU A O 1
ATOM 1824 N N . ALA A 1 239 ? -7.408 -3.409 -21.151 1.00 85.88 239 ALA A N 1
ATOM 1825 C CA . ALA A 1 239 ? -6.396 -4.389 -20.766 1.00 85.88 239 ALA A CA 1
ATOM 1826 C C . ALA A 1 239 ? -6.155 -4.450 -19.246 1.00 85.88 239 ALA A C 1
ATOM 1828 O O . ALA A 1 239 ? -6.110 -5.539 -18.676 1.00 85.88 239 ALA A O 1
ATOM 1829 N N . LEU A 1 240 ? -6.040 -3.307 -18.556 1.00 86.19 240 LEU A N 1
ATOM 1830 C CA . LEU A 1 240 ? -5.841 -3.293 -17.101 1.00 86.19 240 LEU A CA 1
ATOM 1831 C C . LEU A 1 240 ? -7.103 -3.740 -16.349 1.00 86.19 240 LEU A C 1
ATOM 1833 O O . LEU A 1 240 ? -7.004 -4.476 -15.367 1.00 86.19 240 LEU A O 1
ATOM 1837 N N . ARG A 1 241 ? -8.303 -3.362 -16.817 1.00 86.31 241 ARG A N 1
ATOM 1838 C CA . ARG A 1 241 ? -9.571 -3.861 -16.241 1.00 86.31 241 ARG A CA 1
ATOM 1839 C C . ARG A 1 241 ? -9.685 -5.372 -16.366 1.00 86.31 241 ARG A C 1
ATOM 1841 O O . ARG A 1 241 ? -10.053 -6.045 -15.399 1.00 86.31 241 ARG A O 1
ATOM 1848 N N . LYS A 1 242 ? -9.357 -5.896 -17.545 1.00 90.19 242 LYS A N 1
ATOM 1849 C CA . LYS A 1 242 ? -9.386 -7.326 -17.827 1.00 90.19 242 LYS A CA 1
ATOM 1850 C C . LYS A 1 242 ? -8.351 -8.070 -16.989 1.00 90.19 242 LYS A C 1
ATOM 1852 O O . LYS A 1 242 ? -8.718 -9.031 -16.324 1.00 90.19 242 LYS A O 1
ATOM 1857 N N . GLY A 1 243 ? -7.118 -7.568 -16.903 1.00 91.94 243 GLY A N 1
ATOM 1858 C CA . GLY A 1 243 ? -6.055 -8.164 -16.088 1.00 91.94 243 GLY A CA 1
ATOM 1859 C C . GLY A 1 243 ? -6.424 -8.218 -14.607 1.00 91.94 243 GLY A C 1
ATOM 1860 O O . GLY A 1 243 ? -6.270 -9.255 -13.964 1.00 91.94 243 GLY A O 1
ATOM 1861 N N . PHE A 1 244 ? -7.012 -7.138 -14.080 1.00 92.44 244 PHE A N 1
ATOM 1862 C CA . PHE A 1 244 ? -7.496 -7.101 -12.702 1.00 92.44 244 PHE A CA 1
ATOM 1863 C C . PHE A 1 244 ? -8.625 -8.108 -12.455 1.00 92.44 244 PHE A C 1
ATOM 1865 O O . PHE A 1 244 ? -8.591 -8.864 -11.486 1.00 92.44 244 PHE A O 1
ATOM 1872 N N . THR A 1 245 ? -9.621 -8.132 -13.344 1.00 92.06 245 THR A N 1
ATOM 1873 C CA . THR A 1 245 ? -10.780 -9.029 -13.232 1.00 92.06 245 THR A CA 1
ATOM 1874 C C . THR A 1 245 ? -10.352 -10.493 -13.311 1.00 92.06 245 THR A C 1
ATOM 1876 O O . THR A 1 245 ? -10.763 -11.291 -12.469 1.00 92.06 245 THR A O 1
ATOM 1879 N N . THR A 1 246 ? -9.489 -10.829 -14.274 1.00 94.56 246 THR A N 1
ATOM 1880 C CA . THR A 1 246 ? -8.889 -12.158 -14.432 1.00 94.56 246 THR A CA 1
ATOM 1881 C C . THR A 1 246 ? -8.118 -12.555 -13.177 1.00 94.56 246 THR A C 1
ATOM 1883 O O . THR A 1 246 ? -8.444 -13.570 -12.571 1.00 94.56 246 THR A O 1
ATOM 1886 N N . GLY A 1 247 ? -7.182 -11.721 -12.712 1.00 95.31 247 GLY A N 1
ATOM 1887 C CA . GLY A 1 247 ? -6.387 -12.026 -11.522 1.00 95.31 247 GLY A CA 1
ATOM 1888 C C . GLY A 1 247 ? -7.245 -12.247 -10.271 1.00 95.31 247 GLY A C 1
ATOM 1889 O O . GLY A 1 247 ? -7.048 -13.221 -9.551 1.00 95.31 247 GLY A O 1
ATOM 1890 N N . VAL A 1 248 ? -8.239 -11.388 -10.015 1.00 95.00 248 VAL A N 1
ATOM 1891 C CA . VAL A 1 248 ? -9.133 -11.542 -8.850 1.00 95.00 248 VAL A CA 1
ATOM 1892 C C . VAL A 1 248 ? -10.003 -12.793 -8.962 1.00 95.00 248 VAL A C 1
ATOM 1894 O O . VAL A 1 248 ? -10.225 -13.469 -7.955 1.00 95.00 248 VAL A O 1
ATOM 1897 N N . ARG A 1 249 ? -10.500 -13.121 -10.160 1.00 95.31 249 ARG A N 1
ATOM 1898 C CA . ARG A 1 249 ? -11.236 -14.370 -10.391 1.00 95.31 249 ARG A CA 1
ATOM 1899 C C . ARG A 1 249 ? -10.354 -15.574 -10.063 1.00 95.31 249 ARG A C 1
ATOM 1901 O O . ARG A 1 249 ? -10.784 -16.427 -9.295 1.00 95.31 249 ARG A O 1
ATOM 1908 N N . ASP A 1 250 ? -9.129 -15.601 -10.574 1.00 95.38 250 ASP A N 1
ATOM 1909 C CA . ASP A 1 250 ? -8.205 -16.718 -10.374 1.00 95.38 250 ASP A CA 1
ATOM 1910 C C . ASP A 1 250 ? -7.788 -16.847 -8.893 1.00 95.38 250 ASP A C 1
ATOM 1912 O O . ASP A 1 250 ? -7.620 -17.956 -8.376 1.00 95.38 250 ASP A O 1
ATOM 1916 N N . CYS A 1 251 ? -7.712 -15.724 -8.166 1.00 96.31 251 CYS A N 1
ATOM 1917 C CA . CYS A 1 251 ? -7.542 -15.717 -6.713 1.00 96.31 251 CYS A CA 1
ATOM 1918 C C . CYS A 1 251 ? -8.697 -16.395 -5.973 1.00 96.31 251 CYS A C 1
ATOM 1920 O O . CYS A 1 251 ? -8.469 -17.241 -5.106 1.00 96.31 251 CYS A O 1
ATOM 1922 N N . ARG A 1 252 ? -9.936 -16.045 -6.339 1.00 95.19 252 ARG A N 1
ATOM 1923 C CA . ARG A 1 252 ? -11.147 -16.621 -5.741 1.00 95.19 252 ARG A CA 1
ATOM 1924 C C . ARG A 1 252 ? -11.225 -18.125 -5.950 1.00 95.19 252 ARG A C 1
ATOM 1926 O O . ARG A 1 252 ? -11.539 -18.838 -5.010 1.00 95.19 252 ARG A O 1
ATOM 1933 N N . THR A 1 253 ? -10.922 -18.600 -7.155 1.00 94.69 253 THR A N 1
ATOM 1934 C CA . THR A 1 253 ? -11.035 -20.027 -7.484 1.00 94.69 253 THR A CA 1
ATOM 1935 C C . THR A 1 253 ? -9.919 -20.872 -6.883 1.00 94.69 253 THR A C 1
ATOM 1937 O O . THR A 1 253 ? -10.132 -22.055 -6.649 1.00 94.69 253 THR A O 1
ATOM 1940 N N . SER A 1 254 ? -8.736 -20.293 -6.657 1.00 95.06 254 SER A N 1
ATOM 1941 C CA . SER A 1 254 ? -7.531 -21.083 -6.359 1.00 95.06 254 SER A CA 1
ATOM 1942 C C . SER A 1 254 ? -6.970 -20.879 -4.949 1.00 95.06 254 SER A C 1
ATOM 1944 O O . SER A 1 254 ? -6.178 -21.705 -4.505 1.00 95.06 254 SER A O 1
ATOM 1946 N N . TYR A 1 255 ? -7.331 -19.793 -4.249 1.00 94.62 255 TYR A N 1
ATOM 1947 C CA . TYR A 1 255 ? -6.710 -19.440 -2.961 1.00 94.62 255 TYR A CA 1
ATOM 1948 C C . TYR A 1 255 ? -7.684 -18.978 -1.867 1.00 94.62 255 TYR A C 1
ATOM 1950 O O . TYR A 1 255 ? -7.344 -19.112 -0.696 1.00 94.62 255 TYR A O 1
ATOM 1958 N N . TRP A 1 256 ? -8.849 -18.406 -2.200 1.00 91.00 256 TRP A N 1
ATOM 1959 C CA . TRP A 1 256 ? -9.759 -17.795 -1.205 1.00 91.00 256 TRP A CA 1
ATOM 1960 C C . TRP A 1 256 ? -10.968 -18.643 -0.802 1.00 91.00 256 TRP A C 1
ATOM 1962 O O . TRP A 1 256 ? -11.840 -18.089 -0.141 1.00 91.00 256 TRP A O 1
ATOM 1972 N N . GLY A 1 257 ? -11.006 -19.915 -1.218 1.00 70.25 257 GLY A N 1
ATOM 1973 C CA . GLY A 1 257 ? -12.126 -20.854 -1.041 1.00 70.25 257 GLY A CA 1
ATOM 1974 C C . GLY A 1 257 ? -12.964 -20.634 0.210 1.00 70.25 257 GLY A C 1
ATOM 1975 O O . GLY A 1 257 ? -12.441 -20.916 1.311 1.00 70.25 257 GLY A O 1
#